Protein 3QF2 (pdb70)

CATH classification: 1.10.533.10

Radius of gyration: 20.05 Å; Cα contacts (8 Å, |Δi|>4): 200; chains: 2; bounding box: 62×33×46 Å

Structure (mmCIF, N/CA/C/O backbone):
data_3QF2
#
_entry.id   3QF2
#
_cell.length_a   42.032
_cell.length_b   60.040
_cell.length_c   51.529
_cell.angle_alpha   90.00
_cell.angle_beta   107.62
_cell.angle_gamma   90.00
#
_symmetry.space_group_name_H-M   'P 1 21 1'
#
loop_
_entity.id
_entity.type
_entity.pdbx_description
1 polymer 'NACHT, LRR and PYD domains-containing protein 3'
2 water water
#
loop_
_atom_site.group_PDB
_atom_site.id
_atom_site.type_symbol
_atom_site.label_atom_id
_atom_site.label_alt_id
_atom_site.label_comp_id
_atom_site.label_asym_id
_atom_site.label_entity_id
_atom_site.label_seq_id
_atom_site.pdbx_PDB_ins_code
_atom_site.Cartn_x
_atom_site.Cartn_y
_atom_site.Cartn_z
_atom_site.occupancy
_atom_site.B_iso_or_equiv
_atom_site.auth_seq_id
_atom_site.auth_comp_id
_atom_site.auth_asym_id
_atom_site.auth_atom_id
_atom_site.pdbx_PDB_model_num
ATOM 1 N N . SER A 1 3 ? -32.930 19.679 27.383 1.00 35.45 5 SER A N 1
ATOM 2 C CA . SER A 1 3 ? -33.006 19.987 25.944 1.00 32.57 5 SER A CA 1
ATOM 3 C C . SER A 1 3 ? -32.395 21.336 25.524 1.00 29.30 5 SER A C 1
ATOM 4 O O . SER A 1 3 ? -31.627 21.370 24.575 1.00 27.31 5 SER A O 1
ATOM 7 N N . THR A 1 4 ? -32.693 22.426 26.244 1.00 25.20 6 THR A N 1
ATOM 8 C CA . THR A 1 4 ? -31.823 23.622 26.218 1.00 23.12 6 THR A CA 1
ATOM 9 C C . THR A 1 4 ? -30.412 23.205 26.564 1.00 21.22 6 THR A C 1
ATOM 10 O O . THR A 1 4 ? -29.472 23.689 25.976 1.00 20.79 6 THR A O 1
ATOM 14 N N . ARG A 1 5 ? -30.287 22.357 27.573 1.00 21.36 7 ARG A N 1
ATOM 15 C CA . ARG A 1 5 ? -28.973 21.891 28.027 1.00 21.13 7 ARG A CA 1
ATOM 16 C C . ARG A 1 5 ? -28.220 21.206 26.879 1.00 19.89 7 ARG A C 1
ATOM 17 O O . ARG A 1 5 ? -27.030 21.440 26.662 1.00 18.03 7 ARG A O 1
ATOM 25 N N . CYS A 1 6 ? -28.929 20.342 26.139 1.00 21.53 8 CYS A N 1
ATOM 26 C CA . CYS A 1 6 ? -28.302 19.635 25.029 1.00 22.81 8 CYS A CA 1
ATOM 27 C C . CYS A 1 6 ? -28.005 20.564 23.872 1.00 21.62 8 CYS A C 1
ATOM 28 O O . CYS A 1 6 ? -26.932 20.463 23.290 1.00 21.06 8 CYS A O 1
ATOM 31 N N . LYS A 1 7 ? -28.894 21.514 23.560 1.00 21.28 9 LYS A N 1
ATOM 32 C CA . LYS A 1 7 ? -28.566 22.490 22.512 1.00 20.42 9 LYS A CA 1
ATOM 33 C C . LYS A 1 7 ? -27.327 23.278 22.883 1.00 18.84 9 LYS A C 1
ATOM 34 O O . LYS A 1 7 ? -26.420 23.413 22.089 1.00 18.36 9 LYS A O 1
ATOM 40 N N . LEU A 1 8 ? -27.260 23.814 24.119 1.00 17.23 10 LEU A N 1
ATOM 41 C CA . LEU A 1 8 ? -26.069 24.514 24.531 1.00 15.72 10 LEU A CA 1
ATOM 42 C C . LEU A 1 8 ? -24.821 23.660 24.509 1.00 15.14 10 LEU A C 1
ATOM 43 O O . LEU A 1 8 ? -23.779 24.121 24.085 1.00 15.93 10 LEU A O 1
ATOM 48 N N . ALA A 1 9 ? -24.925 22.408 24.934 1.00 15.62 11 ALA A N 1
ATOM 49 C CA . ALA A 1 9 ? -23.729 21.542 24.964 1.00 16.39 11 ALA A CA 1
ATOM 50 C C . ALA A 1 9 ? -23.162 21.403 23.559 1.00 17.13 11 ALA A C 1
ATOM 51 O O . ALA A 1 9 ? -21.916 21.381 23.362 1.00 18.13 11 ALA A O 1
ATOM 53 N N . ARG A 1 10 ? -24.063 21.332 22.569 1.00 19.36 12 ARG A N 1
ATOM 54 C CA . ARG A 1 10 ? -23.652 21.165 21.174 1.00 20.82 12 ARG A CA 1
ATOM 55 C C . ARG A 1 10 ? -22.835 22.352 20.692 1.00 18.24 12 ARG A C 1
ATOM 56 O O . ARG A 1 10 ? -21.791 22.147 20.063 1.00 18.80 12 ARG A O 1
ATOM 64 N N . TYR A 1 11 ? -23.263 23.589 20.995 1.00 17.41 13 TYR A N 1
ATOM 65 C CA . TYR A 1 11 ? -22.435 24.761 20.649 1.00 17.11 13 TYR A CA 1
ATOM 66 C C . TYR A 1 11 ? -21.099 24.742 21.382 1.00 16.39 13 TYR A C 1
ATOM 67 O O . TYR A 1 11 ? -20.048 24.997 20.785 1.00 17.51 13 TYR A O 1
ATOM 76 N N . LEU A 1 12 ? -21.118 24.468 22.686 1.00 15.43 14 LEU A N 1
ATOM 77 C CA . LEU A 1 12 ? -19.871 24.394 23.423 1.00 16.83 14 LEU A CA 1
ATOM 78 C C . LEU A 1 12 ? -18.890 23.356 22.869 1.00 16.13 14 LEU A C 1
ATOM 79 O O . LEU A 1 12 ? -17.692 23.579 22.864 1.00 16.86 14 LEU A O 1
ATOM 84 N N . GLU A 1 13 ? -19.410 22.223 22.379 1.00 17.25 15 GLU A N 1
ATOM 85 C CA . GLU A 1 13 ? -18.533 21.194 21.736 1.00 18.76 15 GLU A CA 1
ATOM 86 C C . GLU A 1 13 ? -17.871 21.699 20.434 1.00 19.87 15 GLU A C 1
ATOM 87 O O . GLU A 1 13 ? -16.849 21.151 19.944 1.00 22.79 15 GLU A O 1
ATOM 93 N N . ASP A 1 14 ? -18.418 22.789 19.898 1.00 19.92 16 ASP A N 1
ATOM 94 C CA . ASP A 1 14 ? -17.874 23.387 18.689 1.00 21.78 16 ASP A CA 1
ATOM 95 C C . ASP A 1 14 ? -16.772 24.391 19.002 1.00 20.87 16 ASP A C 1
ATOM 96 O O . ASP A 1 14 ? -16.106 24.879 18.083 1.00 20.94 16 ASP A O 1
ATOM 101 N N . LEU A 1 15 ? -16.553 24.694 20.283 1.00 19.79 17 LEU A N 1
ATOM 102 C CA . LEU A 1 15 ? -15.448 25.627 20.637 1.00 19.73 17 LEU A CA 1
ATOM 103 C C . LEU A 1 15 ? -14.099 24.924 20.447 1.00 22.05 17 LEU A C 1
ATOM 104 O O . LEU A 1 15 ? -13.924 23.807 20.895 1.00 22.48 17 LEU A O 1
ATOM 109 N N . GLU A 1 16 ? -13.188 25.575 19.738 1.00 22.75 18 GLU A N 1
ATOM 110 C CA . GLU A 1 16 ? -11.769 25.204 19.767 1.00 25.39 18 GLU A CA 1
ATOM 111 C C . GLU A 1 16 ? -11.147 25.416 21.172 1.00 23.71 18 GLU A C 1
ATOM 112 O O . GLU A 1 16 ? -11.732 26.109 21.991 1.00 22.72 18 GLU A O 1
ATOM 118 N N . ASP A 1 17 ? -9.957 24.865 21.445 1.00 24.54 19 ASP A N 1
ATOM 119 C CA . ASP A 1 17 ? -9.390 24.956 22.810 1.00 24.43 19 ASP A CA 1
ATOM 120 C C . ASP A 1 17 ? -9.230 26.372 23.309 1.00 25.10 19 ASP A C 1
ATOM 121 O O . ASP A 1 17 ? -9.598 26.696 24.466 1.00 23.51 19 ASP A O 1
ATOM 126 N N . VAL A 1 18 ? -8.643 27.209 22.474 1.00 25.63 20 VAL A N 1
ATOM 127 C CA . VAL A 1 18 ? -8.508 28.647 22.782 1.00 26.66 20 VAL A CA 1
ATOM 128 C C . VAL A 1 18 ? -9.869 29.345 23.087 1.00 24.32 20 VAL A C 1
ATOM 129 O O . VAL A 1 18 ? -9.979 30.170 24.007 1.00 24.49 20 VAL A O 1
ATOM 133 N N . ASP A 1 19 ? -10.855 29.065 22.235 1.00 21.91 21 ASP A N 1
ATOM 134 C CA . ASP A 1 19 ? -12.245 29.548 22.395 1.00 19.32 21 ASP A CA 1
ATOM 135 C C . ASP A 1 19 ? -12.834 29.097 23.780 1.00 16.84 21 ASP A C 1
ATOM 136 O O . ASP A 1 19 ? -13.423 29.905 24.484 1.00 15.72 21 ASP A O 1
ATOM 141 N N . LEU A 1 20 ? -12.722 27.798 24.110 1.00 16.00 22 LEU A N 1
ATOM 142 C CA . LEU A 1 20 ? -13.241 27.270 25.388 1.00 15.38 22 LEU A CA 1
ATOM 143 C C . LEU A 1 20 ? -12.616 27.969 26.598 1.00 15.05 22 LEU A C 1
ATOM 144 O O . LEU A 1 20 ? -13.319 28.252 27.544 1.00 17.33 22 LEU A O 1
ATOM 149 N N . LYS A 1 21 ? -11.293 28.126 26.610 1.00 16.20 23 LYS A N 1
ATOM 150 C CA . LYS A 1 21 ? -10.587 28.814 27.675 1.00 17.64 23 LYS A CA 1
ATOM 151 C C . LYS A 1 21 ? -11.173 30.199 27.883 1.00 16.41 23 LYS A C 1
ATOM 152 O O . LYS A 1 21 ? -11.550 30.614 29.017 1.00 16.02 23 LYS A O 1
ATOM 158 N N . LYS A 1 22 ? -11.344 30.908 26.771 1.00 16.01 24 LYS A N 1
ATOM 159 C CA . LYS A 1 22 ? -11.883 32.274 26.852 1.00 15.14 24 LYS A CA 1
ATOM 160 C C . LYS A 1 22 ? -13.373 32.269 27.272 1.00 13.34 24 LYS A C 1
ATOM 161 O O . LYS A 1 22 ? -13.812 33.126 28.057 1.00 13.80 24 LYS A O 1
ATOM 167 N N . PHE A 1 23 ? -14.118 31.271 26.810 1.00 12.17 25 PHE A N 1
ATOM 168 C CA . PHE A 1 23 ? -15.582 31.193 27.127 1.00 11.77 25 PHE A CA 1
ATOM 169 C C . PHE A 1 23 ? -15.660 30.982 28.637 1.00 11.54 25 PHE A C 1
ATOM 170 O O . PHE A 1 23 ? -16.472 31.629 29.303 1.00 12.16 25 PHE A O 1
ATOM 178 N N . LYS A 1 24 ? -14.909 30.043 29.165 1.00 11.92 26 LYS A N 1
ATOM 179 C CA . LYS A 1 24 ? -14.872 29.802 30.585 1.00 10.13 26 LYS A CA 1
ATOM 180 C C . LYS A 1 24 ? -14.429 31.034 31.387 1.00 12.62 26 LYS A C 1
ATOM 181 O O . LYS A 1 24 ? -14.985 31.277 32.376 1.00 12.87 26 LYS A O 1
ATOM 187 N N . MET A 1 25 ? -13.425 31.787 30.938 1.00 14.02 27 MET A N 1
ATOM 188 C CA . MET A 1 25 ? -13.045 33.019 31.676 1.00 13.09 27 MET A CA 1
ATOM 189 C C . MET A 1 25 ? -14.218 33.905 31.781 1.00 14.33 27 MET A C 1
ATOM 190 O O . MET A 1 25 ? -14.443 34.476 32.771 1.00 15.04 27 MET A O 1
ATOM 195 N N . HIS A 1 26 ? -14.957 34.012 30.699 1.00 12.75 28 HIS A N 1
ATOM 196 C CA . HIS A 1 26 ? -16.038 34.946 30.702 1.00 13.97 28 HIS A CA 1
ATOM 197 C C . HIS A 1 26 ? -17.132 34.538 31.654 1.00 12.75 28 HIS A C 1
ATOM 198 O O . HIS A 1 26 ? -17.708 35.331 32.273 1.00 14.67 28 HIS A O 1
ATOM 205 N N . LEU A 1 27 ? -17.353 33.254 31.746 1.00 12.37 29 LEU A N 1
ATOM 206 C CA . LEU A 1 27 ? -18.303 32.740 32.695 1.00 9.34 29 LEU A CA 1
ATOM 207 C C . LEU A 1 27 ? -17.917 33.062 34.135 1.00 9.06 29 LEU A C 1
ATOM 208 O O . LEU A 1 27 ? -18.689 33.400 34.903 1.00 11.58 29 LEU A O 1
ATOM 213 N N . GLU A 1 28 ? -16.646 32.834 34.415 1.00 10.23 30 GLU A N 1
ATOM 214 C CA . GLU A 1 28 ? -16.085 33.000 35.744 1.00 9.87 30 GLU A CA 1
ATOM 215 C C . GLU A 1 28 ? -16.034 34.455 36.155 1.00 11.85 30 GLU A C 1
ATOM 216 O O . GLU A 1 28 ? -16.061 34.786 37.294 1.00 13.91 30 GLU A O 1
ATOM 222 N N . ASP A 1 29 ? -15.886 35.287 35.157 1.00 11.92 31 ASP A N 1
ATOM 223 C CA . ASP A 1 29 ? -15.704 36.712 35.336 1.00 15.73 31 ASP A CA 1
ATOM 224 C C . ASP A 1 29 ? -16.897 37.541 34.783 1.00 17.19 31 ASP A C 1
ATOM 225 O O . ASP A 1 29 ? -16.737 38.663 34.420 1.00 21.18 31 ASP A O 1
ATOM 230 N N . TYR A 1 30 ? -18.075 36.954 34.711 1.00 16.83 32 TYR A N 1
ATOM 231 C CA . TYR A 1 30 ? -19.193 37.584 34.029 1.00 17.23 32 TYR A CA 1
ATOM 232 C C . TYR A 1 30 ? -19.559 38.957 34.605 1.00 21.61 32 TYR A C 1
ATOM 233 O O . TYR A 1 30 ? -19.673 39.071 35.758 1.00 20.77 32 TYR A O 1
ATOM 242 N N . PRO A 1 31 ? -19.806 39.928 33.728 1.00 25.13 33 PRO A N 1
ATOM 243 C CA . PRO A 1 31 ? -19.949 41.319 34.129 1.00 30.76 33 PRO A CA 1
ATOM 244 C C . PRO A 1 31 ? -21.171 41.420 34.992 1.00 34.72 33 PRO A C 1
ATOM 245 O O . PRO A 1 31 ? -22.223 40.790 34.680 1.00 32.98 33 PRO A O 1
ATOM 249 N N . PRO A 1 32 ? -21.037 42.183 36.079 1.00 39.35 34 PRO A N 1
ATOM 250 C CA . PRO A 1 32 ? -21.853 41.953 37.280 1.00 42.51 34 PRO A CA 1
ATOM 251 C C . PRO A 1 32 ? -23.204 42.680 37.343 1.00 45.63 34 PRO A C 1
ATOM 252 O O . PRO A 1 32 ? -23.869 42.637 38.390 1.00 47.82 34 PRO A O 1
ATOM 256 N N . GLN A 1 33 ? -23.594 43.349 36.263 1.00 47.73 35 GLN A N 1
ATOM 257 C CA . GLN A 1 33 ? -24.876 44.059 36.249 1.00 50.30 35 GLN A CA 1
ATOM 258 C C . GLN A 1 33 ? -25.780 43.522 35.129 1.00 49.46 35 GLN A C 1
ATOM 259 O O . GLN A 1 33 ? -26.239 44.288 34.265 1.00 50.74 35 GLN A O 1
ATOM 265 N N . LYS A 1 34 ? -26.025 42.210 35.128 1.00 47.69 36 LYS A N 1
ATOM 266 C CA . LYS A 1 34 ? -27.031 41.651 34.225 1.00 46.22 36 LYS A CA 1
ATOM 267 C C . LYS A 1 34 ? -28.230 40.959 34.924 1.00 44.47 36 LYS A C 1
ATOM 268 O O . LYS A 1 34 ? -29.279 40.687 34.317 1.00 44.60 36 LYS A O 1
ATOM 274 N N . GLY A 1 35 ? -28.098 40.702 36.213 1.00 41.67 37 GLY A N 1
ATOM 275 C CA . GLY A 1 35 ? -29.032 39.824 36.851 1.00 37.61 37 GLY A CA 1
ATOM 276 C C . GLY A 1 35 ? -28.454 38.423 36.677 1.00 33.47 37 GLY A C 1
ATOM 277 O O . GLY A 1 35 ? -29.124 37.448 36.997 1.00 34.32 37 GLY A O 1
ATOM 278 N N . CYS A 1 36 ? -27.210 38.321 36.193 1.00 29.65 38 CYS A N 1
ATOM 279 C CA . CYS A 1 36 ? -26.520 36.998 36.039 1.00 25.40 38 CYS A CA 1
ATOM 280 C C . CYS A 1 36 ? -25.451 36.765 37.088 1.00 24.52 38 CYS A C 1
ATOM 281 O O . CYS A 1 36 ? -24.870 37.723 37.589 1.00 27.84 38 CYS A O 1
ATOM 284 N N . ILE A 1 37 ? -25.206 35.506 37.440 1.00 20.71 39 ILE A N 1
ATOM 285 C CA . ILE A 1 37 ? -24.275 35.182 38.529 1.00 21.95 39 ILE A CA 1
ATOM 286 C C . ILE A 1 37 ? -23.062 34.547 37.867 1.00 19.24 39 ILE A C 1
ATOM 287 O O . ILE A 1 37 ? -23.224 33.618 37.088 1.00 17.82 39 ILE A O 1
ATOM 292 N N . PRO A 1 38 ? -21.855 35.054 38.160 1.00 17.87 40 PRO A N 1
ATOM 293 C CA . PRO A 1 38 ? -20.715 34.324 37.571 1.00 16.50 40 PRO A CA 1
ATOM 294 C C . PRO A 1 38 ? -20.555 32.894 38.122 1.00 14.99 40 PRO A C 1
ATOM 295 O O . PRO A 1 38 ? -21.007 32.583 39.277 1.00 14.61 40 PRO A O 1
ATOM 299 N N . LEU A 1 39 ? -19.851 32.063 37.391 1.00 11.80 41 LEU A N 1
ATOM 300 C CA . LEU A 1 39 ? -19.676 30.653 37.783 1.00 12.52 41 LEU A CA 1
ATOM 301 C C . LEU A 1 39 ? -18.326 30.481 38.544 1.00 12.31 41 LEU A C 1
ATOM 302 O O . LEU A 1 39 ? -17.337 31.163 38.238 1.00 14.44 41 LEU A O 1
ATOM 307 N N . PRO A 1 40 ? -18.259 29.551 39.478 1.00 13.41 42 PRO A N 1
ATOM 308 C CA . PRO A 1 40 ? -17.002 29.297 40.239 1.00 13.21 42 PRO A CA 1
ATOM 309 C C . PRO A 1 40 ? -15.904 28.746 39.346 1.00 14.25 42 PRO A C 1
ATOM 310 O O . PRO A 1 40 ? -16.164 27.908 38.498 1.00 13.21 42 PRO A O 1
ATOM 314 N N . ARG A 1 41 ? -14.652 29.122 39.599 1.00 12.94 43 ARG A N 1
ATOM 315 C CA . ARG A 1 41 ? -13.584 28.697 38.714 1.00 13.12 43 ARG A CA 1
ATOM 316 C C . ARG A 1 41 ? -13.331 27.203 38.755 1.00 12.97 43 ARG A C 1
ATOM 317 O O . ARG A 1 41 ? -13.027 26.631 37.700 1.00 12.86 43 ARG A O 1
ATOM 325 N N . GLY A 1 42 ? -13.401 26.577 39.934 1.00 12.97 44 GLY A N 1
ATOM 326 C CA . GLY A 1 42 ? -13.111 25.129 40.024 1.00 12.59 44 GLY A CA 1
ATOM 327 C C . GLY A 1 42 ? -14.060 24.271 39.201 1.00 14.63 44 GLY A C 1
ATOM 328 O O . GLY A 1 42 ? -13.665 23.517 38.315 1.00 13.90 44 GLY A O 1
ATOM 329 N N . GLN A 1 43 ? -15.337 24.451 39.469 1.00 14.11 45 GLN A N 1
ATOM 330 C CA . GLN A 1 43 ? -16.348 23.642 38.773 1.00 14.20 45 GLN A CA 1
ATOM 331 C C . GLN A 1 43 ? -16.320 23.957 37.293 1.00 13.75 45 GLN A C 1
ATOM 332 O O . GLN A 1 43 ? -16.500 23.084 36.487 1.00 13.78 45 GLN A O 1
ATOM 338 N N . THR A 1 44 ? -16.158 25.240 36.936 1.00 9.93 46 THR A N 1
ATOM 339 C CA . THR A 1 44 ? -16.128 25.626 35.510 1.00 10.84 46 THR A CA 1
ATOM 340 C C . THR A 1 44 ? -14.952 25.021 34.757 1.00 11.08 46 THR A C 1
ATOM 341 O O . THR A 1 44 ? -15.110 24.381 33.699 1.00 13.37 46 THR A O 1
ATOM 345 N N . GLU A 1 45 ? -13.748 25.197 35.294 1.00 12.40 47 GLU A N 1
ATOM 346 C CA . GLU A 1 45 ? -12.550 24.580 34.664 1.00 12.27 47 GLU A CA 1
ATOM 347 C C . GLU A 1 45 ? -12.656 23.105 34.545 1.00 13.85 47 GLU A C 1
ATOM 348 O O . GLU A 1 45 ? -12.262 22.562 33.542 1.00 15.60 47 GLU A O 1
ATOM 354 N N . LYS A 1 46 ? -13.228 22.454 35.541 1.00 12.90 48 LYS A N 1
ATOM 355 C CA . LYS A 1 46 ? -13.278 21.009 35.526 1.00 15.42 48 LYS A CA 1
ATOM 356 C C . LYS A 1 46 ? -14.305 20.393 34.606 1.00 15.66 48 LYS A C 1
ATOM 357 O O . LYS A 1 46 ? -14.206 19.259 34.257 1.00 17.85 48 LYS A O 1
ATOM 363 N N . ALA A 1 47 ? -15.296 21.168 34.245 1.00 14.72 49 ALA A N 1
ATOM 364 C CA . ALA A 1 47 ? -16.462 20.670 33.550 1.00 15.37 49 ALA A CA 1
ATOM 365 C C . ALA A 1 47 ? -16.253 20.348 32.084 1.00 16.61 49 ALA A C 1
ATOM 366 O O . ALA A 1 47 ? -15.767 21.143 31.360 1.00 17.94 49 ALA A O 1
ATOM 368 N N . ASP A 1 48 ? -16.644 19.152 31.664 1.00 16.11 50 ASP A N 1
ATOM 369 C CA . ASP A 1 48 ? -16.673 18.879 30.253 1.00 17.86 50 ASP A CA 1
ATOM 370 C C . ASP A 1 48 ? -17.838 19.639 29.594 1.00 16.81 50 ASP A C 1
ATOM 371 O O . ASP A 1 48 ? -18.509 20.349 30.213 1.00 15.99 50 ASP A O 1
ATOM 376 N N . HIS A 1 49 ? -18.065 19.429 28.316 1.00 17.41 51 HIS A N 1
ATOM 377 C CA . HIS A 1 49 ? -18.978 20.269 27.603 1.00 16.74 51 HIS A CA 1
ATOM 378 C C . HIS A 1 49 ? -20.414 20.158 28.076 1.00 16.08 51 HIS A C 1
ATOM 379 O O . HIS A 1 49 ? -21.059 21.111 28.223 1.00 14.56 51 HIS A O 1
ATOM 386 N N . VAL A 1 50 ? -20.905 18.933 28.229 1.00 16.79 52 VAL A N 1
ATOM 387 C CA . VAL A 1 50 ? -22.272 18.776 28.706 1.00 18.25 52 VAL A CA 1
ATOM 388 C C . VAL A 1 50 ? -22.438 19.224 30.161 1.00 17.47 52 VAL A C 1
ATOM 389 O O . VAL A 1 50 ? -23.412 19.920 30.499 1.00 16.14 52 VAL A O 1
ATOM 393 N N . ASP A 1 51 ? -21.461 18.879 30.991 1.00 16.40 53 ASP A N 1
ATOM 394 C CA . ASP A 1 51 ? -21.472 19.377 32.374 1.00 15.84 53 ASP A CA 1
ATOM 395 C C . ASP A 1 51 ? -21.379 20.893 32.481 1.00 14.64 53 ASP A C 1
ATOM 396 O O . ASP A 1 51 ? -21.917 21.434 33.437 1.00 15.04 53 ASP A O 1
ATOM 401 N N . LEU A 1 52 ? -20.710 21.562 31.538 1.00 11.89 54 LEU A N 1
ATOM 402 C CA . LEU A 1 52 ? -20.639 23.022 31.594 1.00 11.41 54 LEU A CA 1
ATOM 403 C C . LEU A 1 52 ? -22.014 23.603 31.291 1.00 11.98 54 LEU A C 1
ATOM 404 O O . LEU A 1 52 ? -22.423 24.582 31.926 1.00 11.21 54 LEU A O 1
ATOM 409 N N . ALA A 1 53 ? -22.742 22.991 30.332 1.00 11.16 55 ALA A N 1
ATOM 410 C CA . ALA A 1 53 ? -24.072 23.519 30.020 1.00 12.20 55 ALA A CA 1
ATOM 411 C C . ALA A 1 53 ? -24.957 23.345 31.272 1.00 14.03 55 ALA A C 1
ATOM 412 O O . ALA A 1 53 ? -25.740 24.250 31.590 1.00 10.85 55 ALA A O 1
ATOM 414 N N . THR A 1 54 ? -24.911 22.146 31.902 1.00 12.48 56 THR A N 1
ATOM 415 C CA . THR A 1 54 ? -25.656 21.866 33.117 1.00 13.62 56 THR A CA 1
ATOM 416 C C . THR A 1 54 ? -25.298 22.882 34.230 1.00 13.62 56 THR A C 1
ATOM 417 O O . THR A 1 54 ? -26.192 23.348 34.947 1.00 13.12 56 THR A O 1
ATOM 421 N N . LEU A 1 55 ? -23.995 23.170 34.400 1.00 11.55 57 LEU A N 1
ATOM 422 C CA . LEU A 1 55 ? -23.535 24.110 35.422 1.00 12.67 57 LEU A CA 1
ATOM 423 C C . LEU A 1 55 ? -24.086 25.527 35.152 1.00 10.55 57 LEU A C 1
ATOM 424 O O . LEU A 1 55 ? -24.577 26.217 36.086 1.00 10.40 57 LEU A O 1
ATOM 429 N N . MET A 1 56 ? -24.084 25.929 33.890 1.00 10.67 58 MET A N 1
ATOM 430 C CA . MET A 1 56 ? -24.621 27.269 33.524 1.00 8.48 58 MET A CA 1
ATOM 431 C C . MET A 1 56 ? -26.132 27.390 33.895 1.00 9.56 58 MET A C 1
ATOM 432 O O . MET A 1 56 ? -26.541 28.428 34.427 1.00 10.91 58 MET A O 1
ATOM 437 N N . ILE A 1 57 ? -26.900 26.329 33.625 1.00 9.92 59 ILE A N 1
ATOM 438 C CA . ILE A 1 57 ? -28.365 26.333 33.902 1.00 9.76 59 ILE A CA 1
ATOM 439 C C . ILE A 1 57 ? -28.565 26.283 35.423 1.00 10.56 59 ILE A C 1
ATOM 440 O O . ILE A 1 57 ? -29.463 26.964 35.989 1.00 11.61 59 ILE A O 1
ATOM 445 N N . ASP A 1 58 ? -27.737 25.500 36.126 1.00 12.32 60 ASP A N 1
ATOM 446 C CA . ASP A 1 58 ? -27.920 25.354 37.560 1.00 11.60 60 ASP A CA 1
ATOM 447 C C . ASP A 1 58 ? -27.662 26.674 38.279 1.00 11.74 60 ASP A C 1
ATOM 448 O O . ASP A 1 58 ? -28.329 26.970 39.258 1.00 12.54 60 ASP A O 1
ATOM 453 N N . PHE A 1 59 ? -26.704 27.435 37.756 1.00 10.43 61 PHE A N 1
ATOM 454 C CA . PHE A 1 59 ? -26.315 28.706 38.371 1.00 10.14 61 PHE A CA 1
ATOM 455 C C . PHE A 1 59 ? -27.288 29.818 38.014 1.00 10.76 61 PHE A C 1
ATOM 456 O O . PHE A 1 59 ? -27.545 30.676 38.890 1.00 10.32 61 PHE A O 1
ATOM 464 N N . ASN A 1 60 ? -27.817 29.817 36.769 1.00 9.77 62 ASN A N 1
ATOM 465 C CA . ASN A 1 60 ? -28.560 31.000 36.338 1.00 11.54 62 ASN A CA 1
ATOM 466 C C . ASN A 1 60 ? -29.937 30.702 35.748 1.00 11.26 62 ASN A C 1
ATOM 467 O O . ASN A 1 60 ? -30.672 31.642 35.432 1.00 12.00 62 ASN A O 1
ATOM 472 N N . GLY A 1 61 ? -30.291 29.411 35.591 1.00 10.82 63 GLY A N 1
ATOM 473 C CA . GLY A 1 61 ? -31.530 29.074 34.935 1.00 10.10 63 GLY A CA 1
ATOM 474 C C . GLY A 1 61 ? -31.417 29.110 33.400 1.00 10.22 63 GLY A C 1
ATOM 475 O O . GLY A 1 61 ? -30.448 29.624 32.882 1.00 10.84 63 GLY A O 1
ATOM 476 N N . GLU A 1 62 ? -32.415 28.557 32.701 1.00 11.48 64 GLU A N 1
ATOM 477 C CA . GLU A 1 62 ? -32.296 28.279 31.260 1.00 12.40 64 GLU A CA 1
ATOM 478 C C . GLU A 1 62 ? -32.126 29.538 30.446 1.00 12.48 64 GLU A C 1
ATOM 479 O O . GLU A 1 62 ? -31.182 29.683 29.648 1.00 12.33 64 GLU A O 1
ATOM 485 N N . GLU A 1 63 ? -33.063 30.443 30.630 1.00 13.40 65 GLU A N 1
ATOM 486 C CA . GLU A 1 63 ? -33.103 31.645 29.800 1.00 14.39 65 GLU A CA 1
ATOM 487 C C . GLU A 1 63 ? -31.862 32.522 29.971 1.00 15.09 65 GLU A C 1
ATOM 488 O O . GLU A 1 63 ? -31.221 32.941 28.953 1.00 14.93 65 GLU A O 1
ATOM 494 N N . LYS A 1 64 ? -31.492 32.808 31.225 1.00 13.93 66 LYS A N 1
ATOM 495 C CA . LYS A 1 64 ? -30.191 33.517 31.419 1.00 12.68 66 LYS A CA 1
ATOM 496 C C . LYS A 1 64 ? -28.928 32.785 30.907 1.00 12.57 66 LYS A C 1
ATOM 497 O O . LYS A 1 64 ? -28.004 33.460 30.415 1.00 12.04 66 LYS A O 1
ATOM 503 N N . ALA A 1 65 ? -28.872 31.463 31.058 1.00 11.43 67 ALA A N 1
ATOM 504 C CA . ALA A 1 65 ? -27.716 30.685 30.609 1.00 10.17 67 ALA A CA 1
ATOM 505 C C . ALA A 1 65 ? -27.589 30.867 29.101 1.00 10.18 67 ALA A C 1
ATOM 506 O O . ALA A 1 65 ? -26.495 31.040 28.571 1.00 10.52 67 ALA A O 1
ATOM 508 N N . TRP A 1 66 ? -28.714 30.852 28.431 1.00 10.71 68 TRP A N 1
ATOM 509 C CA . TRP A 1 66 ? -28.698 31.013 26.964 1.00 10.99 68 TRP A CA 1
ATOM 510 C C . TRP A 1 66 ? -28.204 32.404 26.598 1.00 12.47 68 TRP A C 1
ATOM 511 O O . TRP A 1 66 ? -27.332 32.511 25.719 1.00 10.45 68 TRP A O 1
ATOM 522 N N . ALA A 1 67 ? -28.747 33.424 27.247 1.00 11.01 69 ALA A N 1
ATOM 523 C CA . ALA A 1 67 ? -28.316 34.821 27.022 1.00 13.32 69 ALA A CA 1
ATOM 524 C C . ALA A 1 67 ? -26.798 34.990 27.271 1.00 14.04 69 ALA A C 1
ATOM 525 O O . ALA A 1 67 ? -26.108 35.768 26.562 1.00 16.63 69 ALA A O 1
ATOM 527 N N . MET A 1 68 ? -26.316 34.406 28.367 1.00 12.02 70 MET A N 1
ATOM 528 C CA . MET A 1 68 ? -24.871 34.473 28.695 1.00 12.13 70 MET A CA 1
ATOM 529 C C . MET A 1 68 ? -24.072 33.829 27.540 1.00 12.69 70 MET A C 1
ATOM 530 O O . MET A 1 68 ? -23.040 34.360 27.106 1.00 12.54 70 MET A O 1
ATOM 535 N N . ALA A 1 69 ? -24.506 32.660 27.070 1.00 11.11 71 ALA A N 1
ATOM 536 C CA . ALA A 1 69 ? -23.798 31.948 26.012 1.00 11.25 71 ALA A CA 1
ATOM 537 C C . ALA A 1 69 ? -23.753 32.806 24.759 1.00 12.14 71 ALA A C 1
ATOM 538 O O . ALA A 1 69 ? -22.682 32.965 24.153 1.00 14.05 71 ALA A O 1
ATOM 540 N N . VAL A 1 70 ? -24.893 33.406 24.390 1.00 11.11 72 VAL A N 1
ATOM 541 C CA . VAL A 1 70 ? -24.931 34.295 23.206 1.00 12.17 72 VAL A CA 1
ATOM 542 C C . VAL A 1 70 ? -23.962 35.431 23.381 1.00 12.94 72 VAL A C 1
ATOM 543 O O . VAL A 1 70 ? -23.194 35.725 22.448 1.00 13.34 72 VAL A O 1
ATOM 547 N N . TRP A 1 71 ? -23.979 36.093 24.551 1.00 13.19 73 TRP A N 1
ATOM 548 C CA . TRP A 1 71 ? -23.108 37.247 24.698 1.00 15.14 73 TRP A CA 1
ATOM 549 C C . TRP A 1 71 ? -21.671 36.842 24.614 1.00 14.89 73 TRP A C 1
ATOM 550 O O . TRP A 1 71 ? -20.855 37.566 24.039 1.00 15.62 73 TRP A O 1
ATOM 561 N N . ILE A 1 72 ? -21.334 35.743 25.260 1.00 11.32 74 ILE A N 1
ATOM 562 C CA . ILE A 1 72 ? -19.916 35.355 25.268 1.00 12.46 74 ILE A CA 1
ATOM 563 C C . ILE A 1 72 ? -19.463 34.946 23.861 1.00 12.27 74 ILE A C 1
ATOM 564 O O . ILE A 1 72 ? -18.333 35.234 23.491 1.00 11.50 74 ILE A O 1
ATOM 569 N N . PHE A 1 73 ? -20.321 34.263 23.110 1.00 13.29 75 PHE A N 1
ATOM 570 C CA . PHE A 1 73 ? -19.967 33.902 21.738 1.00 13.35 75 PHE A CA 1
ATOM 571 C C . PHE A 1 73 ? -19.590 35.108 20.937 1.00 14.45 75 PHE A C 1
ATOM 572 O O . PHE A 1 73 ? -18.568 35.101 20.256 1.00 16.01 75 PHE A O 1
ATOM 580 N N . ALA A 1 74 ? -20.391 36.158 21.022 1.00 15.07 76 ALA A N 1
ATOM 581 C CA . ALA A 1 74 ? -20.018 37.420 20.352 1.00 16.66 76 ALA A CA 1
ATOM 582 C C . ALA A 1 74 ? -18.645 37.943 20.881 1.00 17.65 76 ALA A C 1
ATOM 583 O O . ALA A 1 74 ? -17.769 38.445 20.116 1.00 18.83 76 ALA A O 1
ATOM 585 N N . ALA A 1 75 ? -18.458 37.847 22.203 1.00 16.81 77 ALA A N 1
ATOM 586 C CA . ALA A 1 75 ? -17.304 38.470 22.856 1.00 17.74 77 ALA A CA 1
ATOM 587 C C . ALA A 1 75 ? -16.015 37.766 22.472 1.00 18.00 77 ALA A C 1
ATOM 588 O O . ALA A 1 75 ? -14.956 38.393 22.389 1.00 21.01 77 ALA A O 1
ATOM 590 N N . ILE A 1 76 ? -16.069 36.472 22.207 1.00 15.87 78 ILE A N 1
ATOM 591 C CA . ILE A 1 76 ? -14.870 35.759 21.843 1.00 16.98 78 ILE A CA 1
ATOM 592 C C . ILE A 1 76 ? -14.765 35.541 20.327 1.00 17.86 78 ILE A C 1
ATOM 593 O O . ILE A 1 76 ? -13.934 34.767 19.858 1.00 18.11 78 ILE A O 1
ATOM 598 N N . ASN A 1 77 ? -15.630 36.237 19.617 1.00 18.14 79 ASN A N 1
ATOM 599 C CA . ASN A 1 77 ? -15.609 36.338 18.155 1.00 21.18 79 ASN A CA 1
ATOM 600 C C . ASN A 1 77 ? -15.907 35.027 17.463 1.00 19.42 79 ASN A C 1
ATOM 601 O O . ASN A 1 77 ? -15.335 34.664 16.453 1.00 23.41 79 ASN A O 1
ATOM 606 N N . ARG A 1 78 ? -16.832 34.297 18.054 1.00 16.56 80 ARG A N 1
ATOM 607 C CA . ARG A 1 78 ? -17.389 33.150 17.403 1.00 15.88 80 ARG A CA 1
ATOM 608 C C . ARG A 1 78 ? -18.772 33.567 16.905 1.00 15.57 80 ARG A C 1
ATOM 609 O O . ARG A 1 78 ? -19.750 33.241 17.464 1.00 14.53 80 ARG A O 1
ATOM 617 N N . ARG A 1 79 ? -18.782 34.391 15.880 1.00 15.90 81 ARG A N 1
ATOM 618 C CA . ARG A 1 79 ? -20.033 34.917 15.417 1.00 16.59 81 ARG A CA 1
ATOM 619 C C . ARG A 1 79 ? -20.897 33.838 14.791 1.00 15.25 81 ARG A C 1
ATOM 620 O O . ARG A 1 79 ? -22.055 33.982 14.737 1.00 15.61 81 ARG A O 1
ATOM 628 N N . ASP A 1 80 ? -20.292 32.768 14.308 1.00 14.91 82 ASP A N 1
ATOM 629 C CA . ASP A 1 80 ? -21.112 31.654 13.835 1.00 14.09 82 ASP A CA 1
ATOM 630 C C . ASP A 1 80 ? -22.017 31.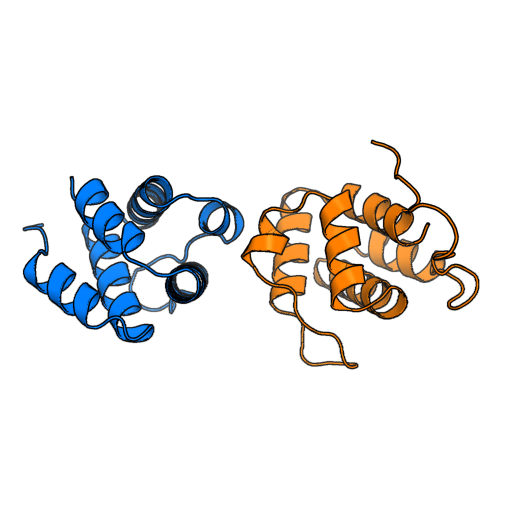094 14.939 1.00 14.69 82 ASP A C 1
ATOM 631 O O . ASP A 1 80 ? -23.238 30.865 14.735 1.00 14.71 82 ASP A O 1
ATOM 636 N N . LEU A 1 81 ? -21.434 30.880 16.121 1.00 13.13 83 LEU A N 1
ATOM 637 C CA . LEU A 1 81 ? -22.178 30.249 17.240 1.00 12.93 83 LEU A CA 1
ATOM 638 C C . LEU A 1 81 ? -23.115 31.336 17.788 1.00 12.31 83 LEU A C 1
ATOM 639 O O . LEU A 1 81 ? -24.200 31.043 18.211 1.00 12.36 83 LEU A O 1
ATOM 644 N N . TYR A 1 82 ? -22.686 32.599 17.755 1.00 13.95 84 TYR A N 1
ATOM 645 C CA . TYR A 1 82 ? -23.558 33.694 18.181 1.00 12.97 84 TYR A CA 1
ATOM 646 C C . TYR A 1 82 ? -24.842 33.710 17.319 1.00 13.89 84 TYR A C 1
ATOM 647 O O . TYR A 1 82 ? -25.972 33.696 17.829 1.00 13.17 84 TYR A O 1
ATOM 656 N N . GLU A 1 83 ? -24.677 33.640 16.004 1.00 11.78 85 GLU A N 1
ATOM 657 C CA . GLU A 1 83 ? -25.889 33.661 15.149 1.00 12.81 85 GLU A CA 1
ATOM 658 C C . GLU A 1 83 ? -26.723 32.360 15.198 1.00 14.05 85 GLU A C 1
ATOM 659 O O . GLU A 1 83 ? -27.934 32.376 15.119 1.00 16.18 85 GLU A O 1
ATOM 665 N N . LYS A 1 84 ? -26.034 31.236 15.338 1.00 14.42 86 LYS A N 1
ATOM 666 C CA . LYS A 1 84 ? -26.733 29.969 15.507 1.00 16.24 86 LYS A CA 1
ATOM 667 C C . LYS A 1 84 ? -27.531 29.940 16.810 1.00 15.32 86 LYS A C 1
ATOM 668 O O . LYS A 1 84 ? -28.705 29.567 16.802 1.00 16.94 86 LYS A O 1
ATOM 674 N N . ALA A 1 85 ? -26.936 30.372 17.926 1.00 15.10 87 ALA A N 1
ATOM 675 C CA . ALA A 1 85 ? -27.715 30.363 19.181 1.00 15.17 87 ALA A CA 1
ATOM 676 C C . ALA A 1 85 ? -28.871 31.369 19.105 1.00 16.16 87 ALA A C 1
ATOM 677 O O . ALA A 1 85 ? -29.923 31.101 19.658 1.00 15.48 87 ALA A O 1
ATOM 679 N N . LYS A 1 86 ? -28.658 32.494 18.431 1.00 15.49 88 LYS A N 1
ATOM 680 C CA . LYS A 1 86 ? -29.689 33.517 18.301 1.00 17.27 88 LYS A CA 1
ATOM 681 C C . LYS A 1 86 ? -30.859 33.019 17.459 1.00 17.61 88 LYS A C 1
ATOM 682 O O . LYS A 1 86 ? -32.015 33.340 17.735 1.00 18.60 88 LYS A O 1
ATOM 688 N N . ARG A 1 87 ? -30.551 32.233 16.432 1.00 16.75 89 ARG A N 1
ATOM 689 C CA . ARG A 1 87 ? -31.577 31.692 15.548 1.00 18.88 89 ARG A CA 1
ATOM 690 C C . ARG A 1 87 ? -32.151 30.391 16.099 1.00 20.04 89 ARG A C 1
ATOM 691 O O . ARG A 1 87 ? -33.198 29.924 15.651 1.00 19.62 89 ARG A O 1
ATOM 699 N N . ASP A 1 88 ? -31.459 29.810 17.074 1.00 19.16 90 ASP A N 1
ATOM 700 C CA . ASP A 1 88 ? -31.898 28.562 17.687 1.00 21.12 90 ASP A CA 1
ATOM 701 C C . ASP A 1 88 ? -32.287 28.770 19.147 1.00 20.32 90 ASP A C 1
ATOM 702 O O . ASP A 1 88 ? -32.129 27.873 19.975 1.00 20.59 90 ASP A O 1
ATOM 707 N N . GLU A 1 89 ? -32.797 29.958 19.455 1.00 18.41 91 GLU A N 1
ATOM 708 C CA . GLU A 1 89 ? -33.216 30.289 20.834 1.00 19.09 91 GLU A CA 1
ATOM 709 C C . GLU A 1 89 ? -34.564 29.634 21.163 1.00 20.56 91 GLU A C 1
ATOM 710 O O . GLU A 1 89 ? -35.553 29.828 20.425 1.00 20.70 91 GLU A O 1
ATOM 716 N N . PRO A 1 90 ? -34.608 28.884 22.272 1.00 20.94 92 PRO A N 1
ATOM 717 C CA . PRO A 1 90 ? -35.861 28.252 22.711 1.00 22.96 92 PRO A CA 1
ATOM 718 C C . PRO A 1 90 ? -36.922 29.278 22.875 1.00 23.73 92 PRO A C 1
ATOM 719 O O . PRO A 1 90 ? -36.604 30.474 23.073 1.00 23.60 92 PRO A O 1
ATOM 723 N N . LYS A 1 91 ? -38.183 28.846 22.774 1.00 28.54 93 LYS A N 1
ATOM 724 C CA . LYS A 1 91 ? -39.309 29.695 23.153 1.00 32.55 93 LYS A CA 1
ATOM 725 C C . LYS A 1 91 ? -39.497 29.517 24.639 1.00 33.10 93 LYS A C 1
ATOM 726 O O . LYS A 1 91 ? -39.991 28.469 25.109 1.00 34.85 93 LYS A O 1
ATOM 732 N N . TRP A 1 92 ? -39.102 30.541 25.380 1.00 32.97 94 TRP A N 1
ATOM 733 C CA . TRP A 1 92 ? -39.008 30.420 26.836 1.00 31.91 94 TRP A CA 1
ATOM 734 C C . TRP A 1 92 ? -40.375 30.132 27.454 1.00 34.99 94 TRP A C 1
ATOM 735 O O . TRP A 1 92 ? -41.383 30.567 26.900 1.00 36.25 94 TRP A O 1
ATOM 746 N N . SER B 1 3 ? 13.305 18.848 49.211 1.00 30.00 5 SER B N 1
ATOM 747 C CA . SER B 1 3 ? 13.098 19.688 48.078 1.00 30.00 5 SER B CA 1
ATOM 748 C C . SER B 1 3 ? 12.201 20.943 48.298 1.00 30.00 5 SER B C 1
ATOM 749 O O . SER B 1 3 ? 11.365 20.951 49.092 1.00 30.00 5 SER B O 1
ATOM 752 N N . THR B 1 4 ? 12.467 21.996 47.546 1.00 17.30 6 THR B N 1
ATOM 753 C CA . THR B 1 4 ? 11.657 23.177 47.591 1.00 14.92 6 THR B CA 1
ATOM 754 C C . THR B 1 4 ? 10.255 22.839 47.183 1.00 13.61 6 THR B C 1
ATOM 755 O O . THR B 1 4 ? 9.363 23.281 47.765 1.00 12.07 6 THR B O 1
ATOM 759 N N . ARG B 1 5 ? 10.134 22.057 46.120 1.00 14.12 7 ARG B N 1
ATOM 760 C CA . ARG B 1 5 ? 8.790 21.697 45.589 1.00 13.12 7 ARG B CA 1
ATOM 761 C C . ARG B 1 5 ? 7.998 21.014 46.728 1.00 14.56 7 ARG B C 1
ATOM 762 O O . ARG B 1 5 ? 6.815 21.248 46.985 1.00 13.53 7 ARG B O 1
ATOM 770 N N . CYS B 1 6 ? 8.674 20.148 47.456 1.00 14.09 8 CYS B N 1
ATOM 771 C CA . CYS B 1 6 ? 7.914 19.352 48.441 1.00 15.15 8 CYS B CA 1
ATOM 772 C C . CYS B 1 6 ? 7.673 20.150 49.684 1.00 15.47 8 CYS B C 1
ATOM 773 O O . CYS B 1 6 ? 6.613 19.996 50.329 1.00 15.98 8 CYS B O 1
ATOM 776 N N . LYS B 1 7 ? 8.611 21.041 50.040 1.00 15.13 9 LYS B N 1
ATOM 777 C CA . LYS B 1 7 ? 8.333 21.999 51.161 1.00 15.00 9 LYS B CA 1
ATOM 778 C C . LYS B 1 7 ? 7.132 22.895 50.865 1.00 13.67 9 LYS B C 1
ATOM 779 O O . LYS B 1 7 ? 6.252 23.092 51.671 1.00 14.22 9 LYS B O 1
ATOM 785 N N . LEU B 1 8 ? 7.069 23.411 49.645 1.00 12.20 10 LEU B N 1
ATOM 786 C CA . LEU B 1 8 ? 5.950 24.243 49.266 1.00 13.24 10 LEU B CA 1
ATOM 787 C C . LEU B 1 8 ? 4.640 23.409 49.259 1.00 11.39 10 LEU B C 1
ATOM 788 O O . LEU B 1 8 ? 3.568 23.900 49.748 1.00 10.80 10 LEU B O 1
ATOM 793 N N . ALA B 1 9 ? 4.699 22.162 48.771 1.00 10.89 11 ALA B N 1
ATOM 794 C CA . ALA B 1 9 ? 3.464 21.351 48.773 1.00 11.07 11 ALA B CA 1
ATOM 795 C C . ALA B 1 9 ? 2.947 21.127 50.209 1.00 12.41 11 ALA B C 1
ATOM 796 O O . ALA B 1 9 ? 1.738 21.093 50.419 1.00 13.53 11 ALA B O 1
ATOM 798 N N . ARG B 1 10 ? 3.864 20.931 51.163 1.00 12.38 12 ARG B N 1
ATOM 799 C CA . ARG B 1 10 ? 3.454 20.757 52.546 1.00 15.79 12 ARG B CA 1
ATOM 800 C C . ARG B 1 10 ? 2.635 21.947 53.069 1.00 13.76 12 ARG B C 1
ATOM 801 O O . ARG B 1 10 ? 1.654 21.751 53.761 1.00 14.96 12 ARG B O 1
ATOM 809 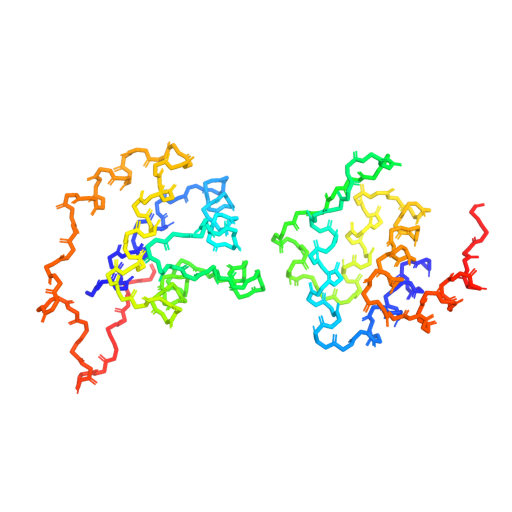N N . TYR B 1 11 ? 3.050 23.191 52.760 1.00 14.34 13 TYR B N 1
ATOM 810 C CA . TYR B 1 11 ? 2.226 24.340 53.121 1.00 15.32 13 TYR B CA 1
ATOM 811 C C . TYR B 1 11 ? 0.886 24.457 52.420 1.00 14.14 13 TYR B C 1
ATOM 812 O O . TYR B 1 11 ? -0.161 24.748 53.061 1.00 14.21 13 TYR B O 1
ATOM 821 N N . LEU B 1 12 ? 0.869 24.143 51.137 1.00 13.40 14 LEU B N 1
ATOM 822 C CA . LEU B 1 12 ? -0.397 24.068 50.421 1.00 13.47 14 LEU B CA 1
ATOM 823 C C . LEU B 1 12 ? -1.374 23.022 51.003 1.00 13.24 14 LEU B C 1
ATOM 824 O O . LEU B 1 12 ? -2.594 23.220 50.982 1.00 14.13 14 LEU B O 1
ATOM 829 N N . GLU B 1 13 ? -0.833 21.910 51.531 1.00 13.93 15 GLU B N 1
ATOM 830 C CA . GLU B 1 13 ? -1.642 20.909 52.123 1.00 13.25 15 GLU B CA 1
ATOM 831 C C . GLU B 1 13 ? -2.270 21.393 53.400 1.00 13.97 15 GLU B C 1
ATOM 832 O O . GLU B 1 13 ? -3.261 20.842 53.846 1.00 16.85 15 GLU B O 1
ATOM 838 N N . ASP B 1 14 ? -1.699 22.449 53.987 1.00 15.42 16 ASP B N 1
ATOM 839 C CA . ASP B 1 14 ? -2.253 23.010 55.230 1.00 17.98 16 ASP B CA 1
ATOM 840 C C . ASP 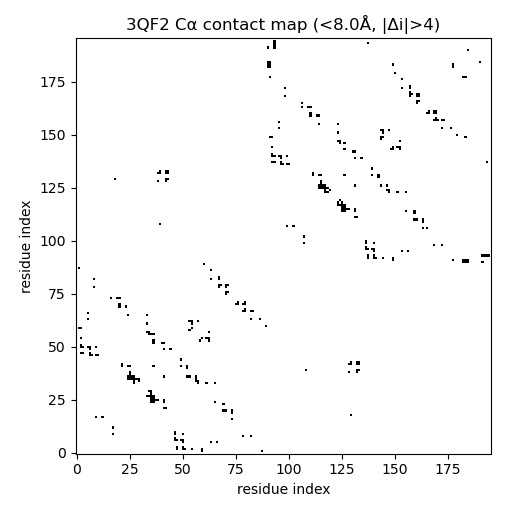B 1 14 ? -3.423 23.995 54.920 1.00 17.34 16 ASP B C 1
ATOM 841 O O . ASP B 1 14 ? -4.102 24.433 55.845 1.00 17.09 16 ASP B O 1
ATOM 846 N N . LEU B 1 15 ? -3.641 24.3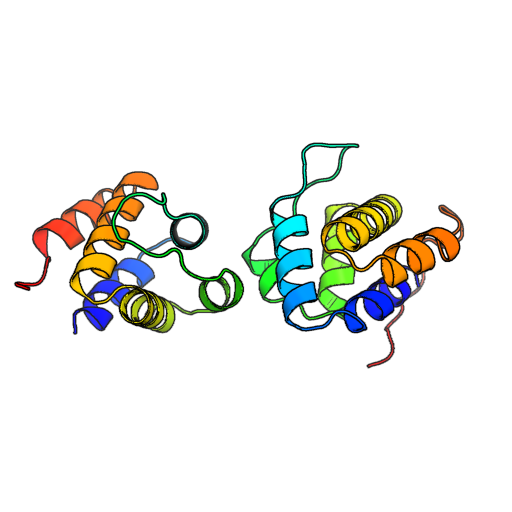45 53.659 1.00 17.01 17 LEU B N 1
ATOM 847 C CA . LEU B 1 15 ? -4.773 25.214 53.275 1.00 15.38 17 LEU B CA 1
ATOM 848 C C . LEU B 1 15 ? -6.112 24.504 53.454 1.00 17.49 17 LEU B C 1
ATOM 849 O O . LEU B 1 15 ? -6.259 23.330 53.051 1.00 16.84 17 LEU B O 1
ATOM 854 N N . GLU B 1 16 ? -7.077 25.174 54.073 1.00 16.99 18 GLU B N 1
ATOM 855 C CA . GLU B 1 16 ? -8.447 24.613 54.103 1.00 19.59 18 GLU B CA 1
ATOM 856 C C . GLU B 1 16 ? -9.066 24.833 52.737 1.00 17.70 18 GLU B C 1
ATOM 857 O O . GLU B 1 16 ? -8.479 25.514 51.903 1.00 18.20 18 GLU B O 1
ATOM 863 N N . ASP B 1 17 ? -10.237 24.263 52.480 1.00 20.15 19 ASP B N 1
ATOM 864 C CA . ASP B 1 17 ? -10.865 24.374 51.159 1.00 22.55 19 ASP B CA 1
ATOM 865 C C . ASP B 1 17 ? -11.036 25.783 50.676 1.00 22.14 19 ASP B C 1
ATOM 866 O O . ASP B 1 17 ? -10.680 26.063 49.510 1.00 21.65 19 ASP B O 1
ATOM 871 N N . VAL B 1 18 ? -11.645 26.628 51.518 1.00 22.13 20 VAL B N 1
ATOM 872 C CA . VAL B 1 18 ? -11.875 28.061 51.231 1.00 23.28 20 VAL B CA 1
ATOM 873 C C . VAL B 1 18 ? -10.554 28.781 50.943 1.00 20.97 20 VAL B C 1
ATOM 874 O O . VAL B 1 18 ? -10.449 29.597 49.996 1.00 20.47 20 VAL B O 1
ATOM 878 N N . ASP B 1 19 ? -9.536 28.429 51.733 1.00 17.83 21 ASP B N 1
ATOM 879 C CA . ASP B 1 19 ? -8.170 29.002 51.526 1.00 15.07 21 ASP B CA 1
ATOM 880 C C . ASP B 1 19 ? -7.573 28.599 50.143 1.00 13.84 21 ASP B C 1
ATOM 881 O O . ASP B 1 19 ? -6.932 29.409 49.504 1.00 13.64 21 ASP B O 1
ATOM 886 N N . LEU B 1 20 ? -7.660 27.318 49.749 1.00 12.79 22 LEU B N 1
ATOM 887 C CA . LEU B 1 20 ? -7.054 26.870 48.481 1.00 12.59 22 LEU B CA 1
ATOM 888 C C . LEU B 1 20 ? -7.735 27.547 47.311 1.00 13.85 22 LEU B C 1
ATOM 889 O O . LEU B 1 20 ? -7.092 27.903 46.292 1.00 13.55 22 LEU B O 1
ATOM 894 N N . LYS B 1 21 ? -9.059 27.709 47.402 1.00 14.36 23 LYS B N 1
ATOM 895 C CA . LYS B 1 21 ? -9.761 28.387 46.291 1.00 15.08 23 LYS B CA 1
ATOM 896 C C . LYS B 1 21 ? -9.188 29.800 46.119 1.00 13.75 23 LYS B C 1
ATOM 897 O O . LYS B 1 21 ? -8.830 30.269 45.007 1.00 13.84 23 LYS B O 1
ATOM 903 N N . LYS B 1 22 ? -9.033 30.508 47.229 1.00 13.64 24 LYS B N 1
ATOM 904 C CA . LYS B 1 22 ? -8.505 31.888 47.145 1.00 12.59 24 LYS B CA 1
ATOM 905 C C . LYS B 1 22 ? -7.016 31.920 46.728 1.00 10.41 24 LYS B C 1
ATOM 906 O O . LYS B 1 22 ? -6.612 32.776 45.971 1.00 12.29 24 LYS B O 1
ATOM 912 N N . PHE B 1 23 ? -6.248 30.957 47.175 1.00 10.46 25 PHE B N 1
ATOM 913 C CA . PHE B 1 23 ? -4.812 30.948 46.834 1.00 9.32 25 PHE B CA 1
ATOM 914 C C . PHE B 1 23 ? -4.731 30.771 45.313 1.00 10.24 25 PHE B C 1
ATOM 915 O O . PHE B 1 23 ? -3.939 31.456 44.655 1.00 10.22 25 PHE B O 1
ATOM 923 N N . LYS B 1 24 ? -5.475 29.756 44.791 1.00 10.47 26 LYS B N 1
ATOM 924 C CA . LYS B 1 24 ? -5.531 29.554 43.322 1.00 9.19 26 LYS B CA 1
ATOM 925 C C . LYS B 1 24 ? -5.979 30.788 42.540 1.00 11.79 26 LYS B C 1
ATOM 926 O O . LYS B 1 24 ? -5.424 31.075 41.451 1.00 10.33 26 LYS B O 1
ATOM 932 N N . MET B 1 25 ? -7.053 31.415 42.989 1.00 12.03 27 MET B N 1
ATOM 933 C CA . MET B 1 25 ? -7.526 32.658 42.341 1.00 12.70 27 MET B CA 1
ATOM 934 C C . MET B 1 25 ? -6.349 33.669 42.223 1.00 11.87 27 MET B C 1
ATOM 935 O O . MET B 1 25 ? -6.056 34.256 41.135 1.00 13.43 27 MET B O 1
ATOM 940 N N . HIS B 1 26 ? -5.576 33.803 43.315 1.00 12.63 28 HIS B N 1
ATOM 941 C CA . HIS B 1 26 ? -4.491 34.770 43.271 1.00 12.53 28 HIS B CA 1
ATOM 942 C C . HIS B 1 26 ? -3.347 34.363 42.343 1.00 10.78 28 HIS B C 1
ATOM 943 O O . HIS B 1 26 ? -2.720 35.249 41.783 1.00 11.93 28 HIS B O 1
ATOM 950 N N . LEU B 1 27 ? -3.059 33.048 42.213 1.00 10.35 29 LEU B N 1
ATOM 951 C CA . LEU B 1 27 ? -2.060 32.610 41.258 1.00 7.54 29 LEU B CA 1
ATOM 952 C C . LEU B 1 27 ? -2.481 32.987 39.844 1.00 9.30 29 LEU B C 1
ATOM 953 O O . LEU B 1 27 ? -1.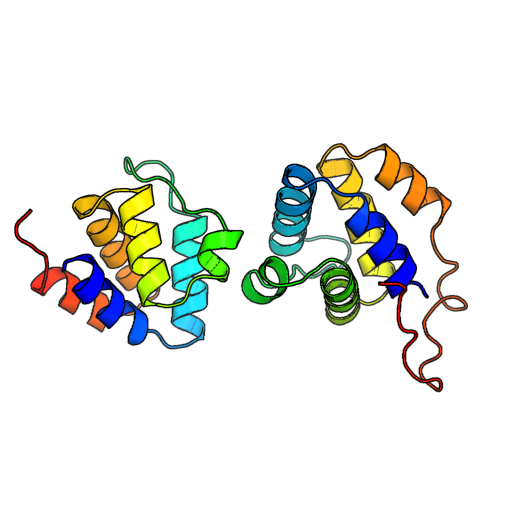690 33.402 39.044 1.00 10.65 29 LEU B O 1
ATOM 958 N N . GLU B 1 28 ? -3.754 32.726 39.549 1.00 9.62 30 GLU B N 1
ATOM 959 C CA . GLU B 1 28 ? -4.349 32.980 38.244 1.00 9.78 30 GLU B CA 1
ATOM 960 C C . GLU B 1 28 ? -4.412 34.452 37.924 1.00 11.89 30 GLU B C 1
ATOM 961 O O . GLU B 1 28 ? -4.376 34.801 36.760 1.00 14.74 30 GLU B O 1
ATOM 967 N N . ASP B 1 29 ? -4.585 35.249 38.944 1.00 11.72 31 ASP B N 1
ATOM 968 C CA . ASP B 1 29 ? -4.728 36.679 38.813 1.00 13.11 31 ASP B CA 1
ATOM 969 C C . ASP B 1 29 ? -3.540 37.460 39.417 1.00 12.80 31 ASP B C 1
ATOM 970 O O . ASP B 1 29 ? -3.721 38.523 39.904 1.00 17.00 31 ASP B O 1
ATOM 975 N N . TYR B 1 30 ? -2.347 36.899 39.373 1.00 13.81 32 TYR B N 1
ATOM 976 C CA . TYR B 1 30 ? -1.207 37.447 40.099 1.00 14.56 32 TYR B CA 1
ATOM 977 C C . TYR B 1 30 ? -0.887 38.838 39.625 1.00 18.29 32 TYR B C 1
ATOM 978 O O . TYR B 1 30 ? -0.779 39.049 38.483 1.00 17.16 32 TYR B O 1
ATOM 987 N N . PRO B 1 31 ? -0.673 39.734 40.558 1.00 20.84 33 PRO B N 1
ATOM 988 C CA . PRO B 1 31 ? -0.397 41.112 40.201 1.00 24.85 33 PRO B CA 1
ATOM 989 C C . PRO B 1 31 ? 0.851 41.265 39.416 1.00 29.20 33 PRO B C 1
ATOM 990 O O . PRO B 1 31 ? 1.753 40.519 39.501 1.00 24.32 33 PRO B O 1
ATOM 994 N N . PRO B 1 32 ? 0.874 42.324 38.645 1.00 30.00 34 PRO B N 1
ATOM 995 C CA . PRO B 1 32 ? 1.938 42.515 37.675 1.00 30.00 34 PRO B CA 1
ATOM 996 C C . PRO B 1 32 ? 3.276 42.947 38.259 1.00 30.00 34 PRO B C 1
ATOM 997 O O . PRO B 1 32 ? 3.806 43.954 37.839 1.00 30.00 34 PRO B O 1
ATOM 1001 N N . GLN B 1 33 ? 3.851 42.165 39.161 1.00 30.00 35 GLN B N 1
ATOM 1002 C CA . GLN B 1 33 ? 5.047 42.577 39.839 1.00 30.00 35 GLN B CA 1
ATOM 1003 C C . GLN B 1 33 ? 6.319 41.709 39.749 1.00 30.00 35 GLN B C 1
ATOM 1004 O O . GLN B 1 33 ? 6.359 40.752 39.041 1.00 30.00 35 GLN B O 1
ATOM 1010 N N . LYS B 1 34 ? 7.374 42.149 40.417 1.00 30.00 36 LYS B N 1
ATOM 1011 C CA . LYS B 1 34 ? 8.695 41.524 40.393 1.00 30.00 36 LYS B CA 1
ATOM 1012 C C . LYS B 1 34 ? 8.893 40.440 39.337 1.00 30.00 36 LYS B C 1
ATOM 1013 O O . LYS B 1 34 ? 9.496 39.470 39.584 1.00 30.00 36 LYS B O 1
ATOM 1019 N N . GLY B 1 35 ? 8.402 40.640 38.149 1.00 30.00 37 GLY B N 1
ATOM 1020 C CA . GLY B 1 35 ? 8.572 39.628 37.135 1.00 30.00 37 GLY B CA 1
ATOM 1021 C C . GLY B 1 35 ? 8.002 38.249 37.443 1.00 30.00 37 GLY B C 1
ATOM 1022 O O . GLY B 1 35 ? 8.608 37.274 37.126 1.00 30.00 37 GLY B O 1
ATOM 1023 N N . CYS B 1 36 ? 6.837 38.200 38.036 1.00 26.81 38 CYS B N 1
ATOM 1024 C CA . CYS B 1 36 ? 6.097 36.994 38.331 1.00 22.49 38 CYS B CA 1
ATOM 1025 C C . CYS B 1 36 ? 5.015 36.867 37.261 1.00 21.94 38 CYS B C 1
ATOM 1026 O O . CYS B 1 36 ? 4.449 37.822 36.902 1.00 24.63 38 CYS B O 1
ATOM 1029 N N . ILE B 1 37 ? 4.763 35.686 36.777 1.00 18.45 39 ILE B N 1
ATOM 1030 C CA . ILE B 1 37 ? 3.849 35.454 35.698 1.00 18.88 39 ILE B CA 1
ATOM 1031 C C . ILE B 1 37 ? 2.638 34.714 36.261 1.00 15.27 39 ILE B C 1
ATOM 1032 O O . ILE B 1 37 ? 2.817 33.807 36.981 1.00 15.23 39 ILE B O 1
ATOM 1037 N N . PRO B 1 38 ? 1.425 35.156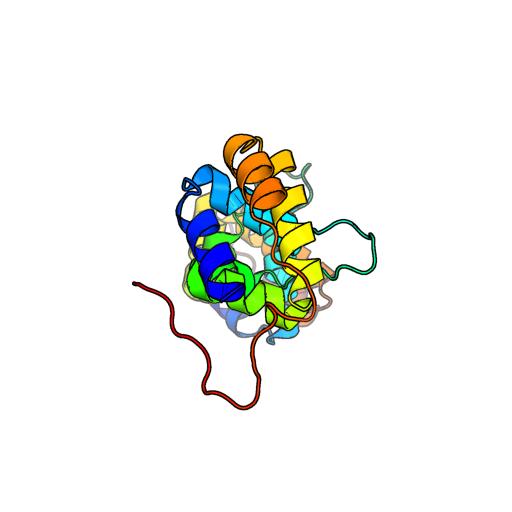 35.951 1.00 14.77 40 PRO B N 1
ATOM 1038 C CA . PRO B 1 38 ? 0.269 34.455 36.475 1.00 14.04 40 PRO B CA 1
ATOM 1039 C C . PRO B 1 38 ? 0.131 33.046 35.896 1.00 14.37 40 PRO B C 1
ATOM 1040 O O . PRO B 1 38 ? 0.557 32.755 34.719 1.00 16.61 40 PRO B O 1
ATOM 1044 N N . LEU B 1 39 ? -0.582 32.207 36.608 1.00 10.79 41 LEU B N 1
ATOM 1045 C CA . LEU B 1 39 ? -0.727 30.785 36.169 1.00 11.78 41 LEU B CA 1
ATOM 1046 C C . LEU B 1 39 ? -2.051 30.577 35.392 1.00 12.35 41 LEU B C 1
ATOM 1047 O O . LEU B 1 39 ? -3.003 31.288 35.655 1.00 12.31 41 LEU B O 1
ATOM 1052 N N . PRO B 1 40 ? -2.119 29.554 34.507 1.00 14.98 42 PRO B N 1
ATOM 1053 C CA . PRO B 1 40 ? -3.373 29.413 33.714 1.00 15.86 42 PRO B CA 1
ATOM 1054 C C . PRO B 1 40 ? -4.511 28.862 34.558 1.00 16.17 42 PRO B C 1
ATOM 1055 O O . PRO B 1 40 ? -4.270 28.036 35.409 1.00 13.58 42 PRO B O 1
ATOM 1059 N N . ARG B 1 41 ? -5.753 29.287 34.298 1.00 13.62 43 ARG B N 1
ATOM 1060 C CA . ARG B 1 41 ? -6.872 28.809 35.137 1.00 13.65 43 ARG B CA 1
ATOM 1061 C C . ARG B 1 41 ? -7.092 27.288 35.084 1.00 14.07 43 ARG B C 1
ATOM 1062 O O . ARG B 1 41 ? -7.338 26.693 36.145 1.00 12.79 43 ARG B O 1
ATOM 1070 N N . GLY B 1 42 ? -6.985 26.655 33.902 1.00 12.66 44 GLY B N 1
ATOM 1071 C CA . GLY B 1 42 ? -7.283 25.209 33.750 1.00 14.41 44 GLY B CA 1
ATOM 1072 C C . GLY B 1 42 ? -6.346 24.338 34.577 1.00 15.80 44 GLY B C 1
ATOM 1073 O O . GLY B 1 42 ? -6.787 23.540 35.448 1.00 14.65 44 GLY B O 1
ATOM 1074 N N . GLN B 1 43 ? -5.057 24.577 34.366 1.00 14.78 45 GLN B N 1
ATOM 1075 C CA . GLN B 1 43 ? -4.071 23.747 35.013 1.00 14.28 45 GLN B CA 1
ATOM 1076 C C . GLN B 1 43 ? -4.104 23.989 36.488 1.00 12.20 45 GLN B C 1
ATOM 1077 O O . GLN B 1 43 ? -3.909 23.070 37.262 1.00 13.12 45 GLN B O 1
ATOM 1083 N N . THR B 1 44 ? -4.236 25.260 36.871 1.00 10.35 46 THR B N 1
ATOM 1084 C CA . THR B 1 44 ? -4.281 25.597 38.302 1.00 10.81 46 THR B CA 1
ATOM 1085 C C . THR B 1 44 ? -5.459 24.958 39.038 1.00 10.53 46 THR B C 1
ATOM 1086 O O . THR B 1 44 ? -5.333 24.348 40.114 1.00 10.67 46 THR B O 1
ATOM 1090 N N . GLU B 1 45 ? -6.648 25.123 38.476 1.00 11.80 47 GLU B N 1
ATOM 1091 C CA . GLU B 1 45 ? -7.833 24.533 39.141 1.00 10.82 47 GLU B CA 1
ATOM 1092 C C . GLU B 1 45 ? -7.718 23.006 39.276 1.00 13.49 47 GLU B C 1
ATOM 1093 O O . GLU B 1 45 ? -8.163 22.441 40.266 1.00 13.36 47 GLU B O 1
ATOM 1099 N N . LYS B 1 46 ? -7.157 22.355 38.265 1.00 12.79 48 LYS B N 1
ATOM 1100 C CA . LYS B 1 46 ? -7.150 20.880 38.261 1.00 15.53 48 LYS B CA 1
ATOM 1101 C C . LYS B 1 46 ? -6.054 20.307 39.173 1.00 15.38 48 LYS B C 1
ATOM 1102 O O . LYS B 1 46 ? -6.127 19.104 39.582 1.00 15.74 48 LYS B O 1
ATOM 1108 N N . ALA B 1 47 ? -5.069 21.131 39.539 1.00 14.35 49 ALA B N 1
ATOM 1109 C CA . ALA B 1 47 ? -3.868 20.610 40.274 1.00 12.34 49 ALA B CA 1
ATOM 1110 C C . ALA B 1 47 ? -4.138 20.299 41.703 1.00 14.23 49 ALA B C 1
ATOM 1111 O O . ALA B 1 47 ? -4.684 21.105 42.429 1.00 14.70 49 ALA B O 1
ATOM 1113 N N . ASP B 1 48 ? -3.716 19.130 42.142 1.00 14.89 50 ASP B N 1
ATOM 1114 C CA . ASP B 1 48 ? -3.680 18.860 43.580 1.00 15.54 50 ASP B CA 1
ATOM 1115 C C . ASP B 1 48 ? -2.502 19.592 44.228 1.00 14.68 50 ASP B C 1
ATOM 111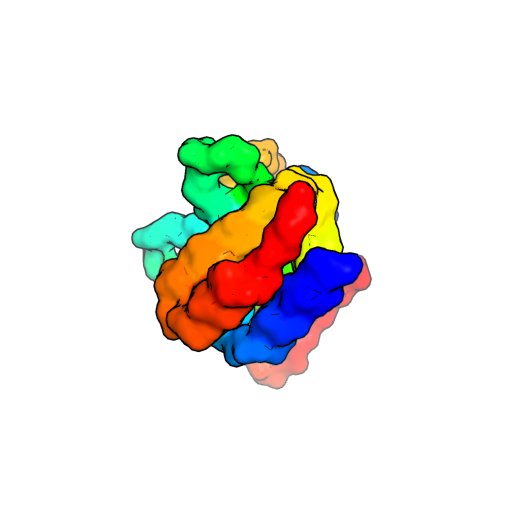6 O O . ASP B 1 48 ? -1.893 20.441 43.564 1.00 12.48 50 ASP B O 1
ATOM 1121 N N . HIS B 1 49 ? -2.226 19.382 45.526 1.00 13.65 51 HIS B N 1
ATOM 1122 C CA . HIS B 1 49 ? -1.237 20.235 46.210 1.00 14.66 51 HIS B CA 1
ATOM 1123 C C . HIS B 1 49 ? 0.142 20.015 45.626 1.00 13.39 51 HIS B C 1
ATOM 1124 O O . HIS B 1 49 ? 0.830 20.964 45.338 1.00 12.32 51 HIS B O 1
ATOM 1131 N N . VAL B 1 50 ? 0.561 18.741 45.479 1.00 13.51 52 VAL B N 1
ATOM 1132 C CA . VAL B 1 50 ? 1.888 18.516 44.963 1.00 12.87 52 VAL B CA 1
ATOM 1133 C C . VAL B 1 50 ? 2.086 19.008 43.529 1.00 14.20 52 VAL B C 1
ATOM 1134 O O . VAL B 1 50 ? 3.130 19.613 43.176 1.00 13.17 52 VAL B O 1
ATOM 1138 N N . ASP B 1 51 ? 1.089 18.736 42.696 1.00 13.57 53 ASP B N 1
ATOM 1139 C CA . ASP B 1 51 ? 1.129 19.265 41.312 1.00 12.64 53 ASP B CA 1
ATOM 1140 C C . ASP B 1 51 ? 1.070 20.774 41.216 1.00 11.65 53 ASP B C 1
ATOM 1141 O O . ASP B 1 51 ? 1.627 21.315 40.285 1.00 12.84 53 ASP B O 1
ATOM 1146 N N . LEU B 1 52 ? 0.370 21.414 42.148 1.00 9.64 54 LEU B N 1
ATOM 1147 C CA . LEU B 1 52 ? 0.250 22.910 42.134 1.00 9.67 54 LEU B CA 1
ATOM 1148 C C . LEU B 1 52 ? 1.657 23.477 42.432 1.00 11.57 54 LEU B C 1
ATOM 1149 O O . LEU B 1 52 ? 2.071 24.460 41.841 1.00 11.32 54 LEU B O 1
ATOM 1154 N N . ALA B 1 53 ? 2.337 22.928 43.450 1.00 11.58 55 ALA B N 1
ATOM 1155 C CA . ALA B 1 53 ? 3.724 23.352 43.702 1.00 11.26 55 ALA B CA 1
ATOM 1156 C C . ALA B 1 53 ? 4.609 23.196 42.447 1.00 11.84 55 ALA B C 1
ATOM 1157 O O . ALA B 1 53 ? 5.422 24.091 42.131 1.00 12.25 55 ALA B O 1
ATOM 1159 N N . THR B 1 54 ? 4.491 22.065 41.767 1.00 11.19 56 THR B N 1
ATOM 1160 C CA . THR B 1 54 ? 5.267 21.768 40.554 1.00 11.90 56 THR B CA 1
ATOM 1161 C C . THR B 1 54 ? 4.946 22.807 39.464 1.00 11.78 56 THR B C 1
ATOM 1162 O O . THR B 1 54 ? 5.866 23.355 38.797 1.00 12.68 56 THR B O 1
ATOM 1166 N N . LEU B 1 55 ? 3.637 23.125 39.353 1.00 11.53 57 LEU B N 1
ATOM 1167 C CA . LEU B 1 55 ? 3.153 24.086 38.353 1.00 11.50 57 LEU B CA 1
ATOM 1168 C C . LEU B 1 55 ? 3.750 25.462 38.666 1.00 10.47 57 LEU B C 1
ATOM 1169 O O . LEU B 1 55 ? 4.232 26.164 37.746 1.00 9.81 57 LEU B O 1
ATOM 1174 N N . MET B 1 56 ? 3.713 25.833 39.923 1.00 7.91 58 MET B N 1
ATOM 1175 C CA . MET B 1 56 ? 4.246 27.137 40.327 1.00 7.06 58 MET B CA 1
ATOM 1176 C C . MET B 1 56 ? 5.738 27.273 39.947 1.00 8.84 58 MET B C 1
ATOM 1177 O O . MET B 1 56 ? 6.145 28.310 39.468 1.00 8.44 58 MET B O 1
ATOM 1182 N N . ILE B 1 57 ? 6.526 26.282 40.235 1.00 7.62 59 ILE B N 1
ATOM 1183 C CA . ILE B 1 57 ? 7.970 26.312 39.889 1.00 9.50 59 ILE B CA 1
ATOM 1184 C C . ILE B 1 57 ? 8.197 26.275 38.366 1.00 10.30 59 ILE B C 1
ATOM 1185 O O . ILE B 1 57 ? 9.039 27.002 37.835 1.00 10.32 59 ILE B O 1
ATOM 1190 N N . ASP B 1 58 ? 7.458 25.416 37.669 1.00 10.61 60 ASP B N 1
ATOM 1191 C CA . ASP B 1 58 ? 7.578 25.334 36.215 1.00 12.18 60 ASP B CA 1
ATOM 1192 C C . ASP B 1 58 ? 7.316 26.706 35.564 1.00 11.10 60 ASP B C 1
ATOM 1193 O O . ASP B 1 58 ? 7.958 27.051 34.575 1.00 12.34 60 ASP B O 1
ATOM 1198 N N . PHE B 1 59 ? 6.287 27.418 36.054 1.00 10.67 61 PHE B N 1
ATOM 1199 C CA . PHE B 1 59 ? 5.953 28.754 35.537 1.00 9.55 61 PHE B CA 1
ATOM 1200 C C . PHE B 1 59 ? 6.901 29.882 35.915 1.00 11.82 61 PHE B C 1
ATOM 1201 O O . PHE B 1 59 ? 7.159 30.718 35.035 1.00 10.74 61 PHE B O 1
ATOM 1209 N N . ASN B 1 60 ? 7.447 29.843 37.153 1.00 9.70 62 ASN B N 1
ATOM 1210 C CA . ASN B 1 60 ? 8.208 30.995 37.615 1.00 10.98 62 ASN B CA 1
ATOM 1211 C C . ASN B 1 60 ? 9.574 30.718 38.181 1.00 9.63 62 ASN B C 1
ATOM 1212 O O . ASN B 1 60 ? 10.244 31.686 38.482 1.00 11.89 62 ASN B O 1
ATOM 1217 N N . GLY B 1 61 ? 9.944 29.428 38.300 1.00 7.90 63 GLY B N 1
ATOM 1218 C CA . GLY B 1 61 ? 11.170 28.986 38.968 1.00 8.40 63 GLY B CA 1
ATOM 1219 C C . GLY B 1 61 ? 11.017 28.997 40.504 1.00 9.11 63 GLY B C 1
ATOM 1220 O O . GLY B 1 61 ? 10.024 29.519 41.031 1.00 10.01 63 GLY B O 1
ATOM 1221 N N . GLU B 1 62 ? 12.029 28.449 41.179 1.00 8.61 64 GLU B N 1
ATOM 1222 C CA . GLU B 1 62 ? 11.836 28.121 42.615 1.00 8.70 64 GLU B CA 1
ATOM 1223 C C . GLU B 1 62 ? 11.683 29.340 43.438 1.00 10.01 64 GLU B C 1
ATOM 1224 O O . GLU B 1 62 ? 10.761 29.452 44.276 1.00 10.37 64 GLU B O 1
ATOM 1230 N N . GLU B 1 63 ? 12.616 30.261 43.270 1.00 10.94 65 GLU B N 1
ATOM 1231 C CA . GLU B 1 63 ? 12.642 31.456 44.177 1.00 12.14 65 GLU B CA 1
ATOM 1232 C C . GLU B 1 63 ? 11.405 32.304 44.030 1.00 11.10 65 GLU B C 1
ATOM 1233 O O . GLU B 1 63 ? 10.770 32.688 45.039 1.00 11.87 65 GLU B O 1
ATOM 1239 N N . LYS B 1 64 ? 11.041 32.607 42.783 1.00 11.24 66 LYS B N 1
ATOM 1240 C CA . LYS B 1 64 ? 9.794 33.380 42.597 1.00 10.11 66 LYS B CA 1
ATOM 1241 C C . LYS B 1 64 ? 8.561 32.615 43.011 1.00 9.62 66 LYS B C 1
ATOM 1242 O O . LYS B 1 64 ? 7.634 33.228 43.483 1.00 9.36 66 LYS B O 1
ATOM 1248 N N . ALA B 1 65 ? 8.513 31.282 42.855 1.00 8.20 67 ALA B N 1
ATOM 1249 C CA . ALA B 1 65 ? 7.332 30.582 43.271 1.00 7.69 67 ALA B CA 1
ATOM 1250 C C . ALA B 1 65 ? 7.181 30.697 44.796 1.00 8.57 67 ALA B C 1
ATOM 1251 O O . ALA B 1 65 ? 6.071 30.842 45.295 1.00 9.06 67 ALA B O 1
ATOM 1253 N N . TRP B 1 66 ? 8.285 30.575 45.515 1.00 8.59 68 TRP B N 1
ATOM 1254 C CA . TRP B 1 66 ? 8.255 30.741 46.950 1.00 8.63 68 TRP B CA 1
ATOM 1255 C C . TRP B 1 66 ? 7.772 32.146 47.342 1.00 9.57 68 TRP B C 1
ATOM 1256 O O . TRP B 1 66 ? 6.888 32.257 48.216 1.00 8.79 68 TRP B O 1
ATOM 1267 N N . ALA B 1 67 ? 8.335 33.169 46.717 1.00 8.45 69 ALA B N 1
ATOM 1268 C CA . ALA B 1 67 ? 7.868 34.553 47.023 1.00 8.97 69 ALA B CA 1
ATOM 1269 C C . ALA B 1 67 ? 6.402 34.753 46.748 1.00 11.02 69 ALA B C 1
ATOM 1270 O O . ALA B 1 67 ? 5.721 35.461 47.492 1.00 11.09 69 ALA B O 1
ATOM 1272 N N . MET B 1 68 ? 5.919 34.143 45.679 1.00 8.26 70 MET B N 1
ATOM 1273 C CA . MET B 1 68 ? 4.475 34.215 45.309 1.00 11.15 70 MET B CA 1
ATOM 1274 C C . MET B 1 68 ? 3.673 33.557 46.411 1.00 10.18 70 MET B C 1
ATOM 1275 O O . MET B 1 68 ? 2.659 34.094 46.863 1.00 9.03 70 MET B O 1
ATOM 1280 N N . ALA B 1 69 ? 4.102 32.353 46.823 1.00 9.20 71 ALA B N 1
ATOM 1281 C CA . ALA B 1 69 ? 3.396 31.677 47.880 1.00 8.65 71 ALA B CA 1
ATOM 1282 C C . ALA B 1 69 ? 3.348 32.498 49.159 1.00 10.13 71 ALA B C 1
ATOM 1283 O O . ALA B 1 69 ? 2.303 32.571 49.774 1.00 9.96 71 ALA B O 1
ATOM 1285 N N . VAL B 1 70 ? 4.455 33.137 49.555 1.00 11.51 72 VAL B N 1
ATOM 1286 C CA . VAL B 1 70 ? 4.514 33.935 50.794 1.00 10.23 72 VAL B CA 1
ATOM 1287 C C . VAL B 1 70 ? 3.519 35.120 50.657 1.00 10.33 72 VAL B C 1
ATOM 1288 O O . VAL B 1 70 ? 2.670 35.332 51.575 1.00 10.31 72 VAL B O 1
ATOM 1292 N N . TRP B 1 71 ? 3.570 35.814 49.504 1.00 8.85 73 TRP B N 1
ATOM 1293 C CA . TRP B 1 71 ? 2.665 36.935 49.347 1.00 9.20 73 TRP B CA 1
ATOM 1294 C C . TRP B 1 71 ? 1.180 36.510 49.374 1.00 10.27 73 TRP B C 1
ATOM 1295 O O . TRP B 1 71 ? 0.338 37.202 49.945 1.00 11.85 73 TRP B O 1
ATOM 1306 N N . ILE B 1 72 ? 0.850 35.380 48.751 1.00 7.11 74 ILE B N 1
ATOM 1307 C CA . ILE B 1 72 ? -0.555 34.948 48.692 1.00 8.51 74 ILE B CA 1
ATOM 1308 C C . ILE B 1 72 ? -0.975 34.461 50.080 1.00 10.04 74 ILE B C 1
ATOM 1309 O O . ILE B 1 72 ? -2.077 34.715 50.481 1.00 10.14 74 ILE B O 1
ATOM 1314 N N . PHE B 1 73 ? -0.102 33.791 50.850 1.00 9.47 75 PHE B N 1
ATOM 1315 C CA . PHE B 1 73 ? -0.585 33.322 52.132 1.00 11.69 75 PHE B CA 1
ATOM 1316 C C . PHE B 1 73 ? -0.999 34.517 52.992 1.00 12.46 75 PHE B C 1
ATOM 1317 O O . PHE B 1 73 ? -1.997 34.463 53.702 1.00 11.68 75 PHE B O 1
ATOM 1325 N N . ALA B 1 74 ? -0.239 35.626 52.915 1.00 11.54 76 ALA B N 1
ATOM 1326 C CA . ALA B 1 74 ? -0.638 36.831 53.602 1.00 13.10 76 ALA B CA 1
ATOM 1327 C C . ALA B 1 74 ? -1.977 37.387 53.087 1.00 13.02 76 ALA B C 1
ATOM 1328 O O . ALA B 1 74 ? -2.861 37.767 53.870 1.00 14.52 76 ALA B O 1
ATOM 1330 N N . ALA B 1 75 ? -2.133 37.388 51.766 1.00 12.00 77 ALA B N 1
ATOM 1331 C CA . ALA B 1 75 ? -3.331 37.965 51.182 1.00 13.07 77 ALA B CA 1
ATOM 1332 C C . ALA B 1 75 ? -4.587 37.202 51.567 1.00 13.20 77 ALA B C 1
ATOM 1333 O O . ALA B 1 75 ? -5.662 37.778 51.553 1.00 14.69 77 ALA B O 1
ATOM 1335 N N . ILE B 1 76 ? -4.479 35.887 51.792 1.00 12.41 78 ILE B N 1
ATOM 1336 C CA . ILE B 1 76 ? -5.691 35.133 52.087 1.00 12.94 78 ILE B CA 1
ATOM 1337 C C . ILE B 1 76 ? -5.884 34.961 53.623 1.00 13.27 78 ILE B C 1
ATOM 1338 O O . ILE B 1 76 ? -6.732 34.205 54.055 1.00 14.54 78 ILE B O 1
ATOM 1343 N N . ASN B 1 77 ? -5.059 35.682 54.364 1.00 13.50 79 ASN B N 1
ATOM 1344 C CA . ASN B 1 77 ? -5.084 35.782 55.836 1.00 15.78 79 ASN B CA 1
ATOM 1345 C C . ASN B 1 77 ? -4.708 34.453 56.474 1.00 15.88 79 ASN B C 1
ATOM 1346 O O . ASN B 1 77 ? -5.337 34.017 57.498 1.00 18.90 79 ASN B O 1
ATOM 1351 N N . ARG B 1 78 ? -3.776 33.773 55.809 1.00 11.85 80 ARG B N 1
ATOM 1352 C CA . ARG B 1 78 ? -3.089 32.649 56.481 1.00 12.18 80 ARG B CA 1
ATOM 1353 C C . ARG B 1 78 ? -1.751 33.179 56.967 1.00 10.56 80 ARG B C 1
ATOM 1354 O O . ARG B 1 78 ? -0.684 32.865 56.408 1.00 10.66 80 ARG B O 1
ATOM 1362 N N . ARG B 1 79 ? -1.780 34.009 58.005 1.00 11.70 81 ARG B N 1
ATOM 1363 C CA . ARG B 1 79 ? -0.532 34.627 58.428 1.00 13.41 81 ARG B CA 1
ATOM 1364 C C . ARG B 1 79 ? 0.368 33.654 59.142 1.00 12.86 81 ARG B C 1
ATOM 1365 O O . ARG B 1 79 ? 1.607 33.857 59.195 1.00 11.53 81 ARG B O 1
ATOM 1373 N N . ASP B 1 80 ? -0.204 32.552 59.611 1.00 12.95 82 ASP B N 1
ATOM 1374 C CA . ASP B 1 80 ? 0.649 31.491 60.102 1.00 13.61 82 ASP B CA 1
ATOM 1375 C C . ASP B 1 80 ? 1.533 30.877 59.016 1.00 13.93 82 ASP B C 1
ATOM 1376 O O . ASP B 1 80 ? 2.731 30.685 59.243 1.00 14.53 82 ASP B O 1
ATOM 1381 N N . LEU B 1 81 ? 0.952 30.568 57.840 1.00 10.82 83 LEU B N 1
ATOM 1382 C CA . LEU B 1 81 ? 1.738 30.051 56.721 1.00 10.84 83 LEU B CA 1
ATOM 1383 C C . LEU B 1 81 ? 2.658 31.131 56.157 1.00 10.36 83 LEU B C 1
ATOM 1384 O O . LEU B 1 81 ? 3.757 30.835 55.791 1.00 11.37 83 LEU B O 1
ATOM 1389 N N . TYR B 1 82 ? 2.204 32.401 56.059 1.00 9.45 84 TYR B N 1
ATOM 1390 C CA . TYR B 1 82 ? 3.112 33.461 55.681 1.00 10.80 84 TYR B CA 1
ATOM 1391 C C . TYR B 1 82 ? 4.393 33.475 56.533 1.00 10.33 84 TYR B C 1
ATOM 1392 O O . TYR B 1 82 ? 5.484 33.443 55.991 1.00 10.53 84 TYR B O 1
ATOM 1401 N N . GLU B 1 83 ? 4.242 33.469 57.862 1.00 9.12 85 GLU B N 1
ATOM 1402 C CA . GLU B 1 83 ? 5.384 33.591 58.738 1.00 10.52 85 GLU B CA 1
ATOM 1403 C C . GLU B 1 83 ? 6.209 32.322 58.712 1.00 12.06 85 GLU B C 1
ATOM 1404 O O . GLU B 1 83 ? 7.446 32.391 58.798 1.00 13.91 85 GLU B O 1
ATOM 1410 N N . LYS B 1 84 ? 5.541 31.166 58.618 1.00 12.45 86 LYS B N 1
ATOM 1411 C CA . LYS B 1 84 ? 6.286 29.942 58.528 1.00 14.88 86 LYS B CA 1
ATOM 1412 C C . LYS B 1 84 ? 7.112 29.838 57.217 1.00 14.38 86 LYS B C 1
ATOM 1413 O O . LYS B 1 84 ? 8.283 29.451 57.264 1.00 14.00 86 LYS B O 1
ATOM 1419 N N . ALA B 1 85 ? 6.522 30.155 56.057 1.00 14.27 87 ALA B N 1
ATOM 1420 C CA . ALA B 1 85 ? 7.299 30.104 54.787 1.00 15.33 87 ALA B CA 1
ATOM 1421 C C . ALA B 1 85 ? 8.395 31.164 54.759 1.00 16.11 87 ALA B C 1
ATOM 1422 O O . ALA B 1 85 ? 9.448 30.901 54.164 1.00 15.71 87 ALA B O 1
ATOM 1424 N N . LYS B 1 86 ? 8.158 32.316 55.377 1.00 14.99 88 LYS B N 1
ATOM 1425 C CA . LYS B 1 86 ? 9.145 33.390 55.401 1.00 18.20 88 LYS B CA 1
ATOM 1426 C C . LYS B 1 86 ? 10.362 33.004 56.234 1.00 18.73 88 LYS B C 1
ATOM 1427 O O . LYS B 1 86 ? 11.496 33.330 55.882 1.00 18.81 88 LYS B O 1
ATOM 1433 N N . ARG B 1 87 ? 10.120 32.309 57.340 1.00 17.83 89 ARG B N 1
ATOM 1434 C CA . ARG B 1 87 ? 11.196 31.880 58.226 1.00 19.52 89 ARG B CA 1
ATOM 1435 C C . ARG B 1 87 ? 11.836 30.587 57.732 1.00 20.04 89 ARG B C 1
ATOM 1436 O O . ARG B 1 87 ? 12.999 30.308 58.024 1.00 20.70 89 ARG B O 1
ATOM 1444 N N . ASP B 1 88 ? 11.070 29.801 56.983 1.00 19.08 90 ASP B N 1
ATOM 1445 C CA . ASP B 1 88 ? 11.561 28.536 56.450 1.00 19.66 90 ASP B CA 1
ATOM 1446 C C . ASP B 1 88 ? 11.886 28.651 54.964 1.00 18.96 90 ASP B C 1
ATOM 1447 O O . ASP B 1 88 ? 11.708 27.699 54.205 1.00 18.98 90 ASP B O 1
ATOM 1452 N N . GLU B 1 89 ? 12.364 29.822 54.557 1.00 16.80 91 GLU B N 1
ATOM 1453 C CA . GLU B 1 89 ? 12.725 30.068 53.128 1.00 16.94 91 GLU B CA 1
ATOM 1454 C C . GLU B 1 89 ? 14.005 29.324 52.735 1.00 16.73 91 GLU B C 1
ATOM 1455 O O . GLU B 1 89 ? 15.028 29.372 53.485 1.00 17.15 91 GLU B O 1
ATOM 1461 N N . PRO B 1 90 ? 13.979 28.620 51.586 1.00 14.91 92 PRO B N 1
ATOM 1462 C CA . PRO B 1 90 ? 15.271 27.971 51.189 1.00 16.03 92 PRO B CA 1
ATOM 1463 C C . PRO B 1 90 ? 16.400 28.935 51.001 1.00 15.37 92 PRO B C 1
ATOM 1464 O O . PRO B 1 90 ? 16.168 30.136 50.758 1.00 17.71 92 PRO B O 1
ATOM 1468 N N . LYS B 1 91 ? 17.660 28.446 51.092 1.00 19.67 93 LYS B N 1
ATOM 1469 C CA . LYS B 1 91 ? 18.851 29.224 50.757 1.00 24.39 93 LYS B CA 1
ATOM 1470 C C . LYS B 1 91 ? 19.029 29.056 49.258 1.00 25.66 93 LYS B C 1
ATOM 1471 O O . LYS B 1 91 ? 19.413 27.983 48.787 1.00 25.89 93 LYS B O 1
ATOM 1477 N N . TRP B 1 92 ? 18.716 30.108 48.526 1.00 26.06 94 TRP B N 1
ATOM 1478 C CA . TRP B 1 92 ? 18.601 29.991 47.063 1.00 27.02 94 TRP B CA 1
ATOM 1479 C C . TRP B 1 92 ? 19.954 29.705 46.434 1.00 29.58 94 TRP B C 1
ATOM 1480 O O . TRP B 1 92 ? 20.924 30.296 46.863 1.00 30.68 94 TRP B O 1
ATOM 1491 N N . GLY B 1 93 ? 19.998 28.766 45.479 1.00 29.92 95 GLY B N 1
ATOM 1492 C CA . GLY B 1 93 ? 21.238 28.498 44.730 1.00 34.15 95 GLY B CA 1
ATOM 1493 C C . GLY B 1 93 ? 22.090 27.354 45.260 1.00 37.29 95 GLY B C 1
ATOM 1494 O O . GLY B 1 93 ? 22.990 26.906 44.534 1.00 39.74 95 GLY B O 1
ATOM 1495 N N . SER B 1 94 ? 21.892 26.949 46.534 1.00 37.13 96 SER B N 1
ATOM 1496 C CA . SER B 1 94 ? 22.302 25.608 47.040 1.00 37.41 96 SER B CA 1
ATOM 1497 C C . SER B 1 94 ? 21.124 24.670 47.449 1.00 36.26 96 SER B C 1
ATOM 1498 O O . SER B 1 94 ? 21.287 23.440 47.524 1.00 36.98 96 SER B O 1
ATOM 1501 N N . ASP B 1 95 ? 19.949 25.234 47.737 1.00 33.88 97 ASP B N 1
ATOM 1502 C CA . ASP B 1 95 ? 18.773 24.396 48.060 1.00 31.33 97 ASP B CA 1
ATOM 1503 C C . ASP B 1 95 ? 17.948 24.119 46.790 1.00 30.42 97 ASP B C 1
ATOM 1504 O O . ASP B 1 95 ? 16.959 23.379 46.849 1.00 29.80 97 ASP B O 1
ATOM 1509 N N . ASN B 1 96 ? 18.314 24.719 45.644 1.00 28.80 98 ASN B N 1
ATOM 1510 C CA . ASN B 1 96 ? 17.569 24.424 44.418 1.00 27.70 98 ASN B CA 1
ATOM 1511 C C . ASN B 1 96 ? 17.792 22.936 44.055 1.00 28.64 98 ASN B C 1
ATOM 1512 O O . ASN B 1 96 ? 18.843 22.311 44.460 1.00 29.62 98 ASN B O 1
ATOM 1517 N N . ALA B 1 97 ? 16.821 22.356 43.340 1.00 28.43 99 ALA B N 1
ATOM 1518 C CA . ALA B 1 97 ? 16.941 20.960 42.854 1.00 30.17 99 ALA B CA 1
ATOM 1519 C C . ALA B 1 97 ? 18.286 20.753 42.163 1.00 32.70 99 ALA B C 1
ATOM 1520 O O . ALA B 1 97 ? 18.778 21.650 41.443 1.00 30.96 99 ALA B O 1
ATOM 1522 N N . ARG B 1 98 ? 18.877 19.574 42.400 1.00 33.44 100 ARG B N 1
ATOM 1523 C CA . ARG B 1 98 ? 20.100 19.162 41.747 1.00 36.81 100 ARG B CA 1
ATOM 1524 C C . ARG B 1 98 ? 19.584 18.472 40.493 1.00 37.32 100 ARG B C 1
ATOM 1525 O O . ARG B 1 98 ? 18.965 17.395 40.554 1.00 37.05 100 ARG B O 1
ATOM 1533 N N . VAL B 1 99 ? 19.738 19.150 39.361 1.00 38.65 101 VAL B N 1
ATOM 1534 C CA . VAL B 1 99 ? 19.005 18.702 38.174 1.00 39.96 101 VAL B CA 1
ATOM 1535 C C . VAL B 1 99 ? 19.675 17.456 37.539 1.00 42.23 101 VAL B C 1
ATOM 1536 O O . VAL B 1 99 ? 19.133 16.891 36.568 1.00 43.75 101 VAL B O 1
ATOM 1540 N N . SER B 1 100 ? 20.822 17.044 38.105 1.00 43.98 102 SER B N 1
ATOM 1541 C CA . SER B 1 100 ? 21.539 15.812 37.706 1.00 46.27 102 SER B CA 1
ATOM 1542 C C . SER B 1 100 ? 21.008 14.560 38.423 1.00 46.07 102 SER B C 1
ATOM 1543 O O . SER B 1 100 ? 21.348 13.426 38.061 1.00 47.12 102 SER B O 1
ATOM 1546 N N . ASN B 1 101 ? 20.218 14.784 39.474 1.00 43.78 103 ASN B N 1
ATOM 1547 C CA . ASN B 1 101 ? 19.525 13.716 40.198 1.00 43.29 103 ASN B CA 1
ATOM 1548 C C . ASN B 1 101 ? 18.062 13.605 39.731 1.00 41.88 103 ASN B C 1
ATOM 1549 O O . ASN B 1 101 ? 17.464 14.607 39.277 1.00 39.63 103 ASN B O 1
ATOM 1554 N N . PRO B 1 102 ? 17.476 12.385 39.825 1.00 40.61 104 PRO B N 1
ATOM 1555 C CA . PRO B 1 102 ? 16.047 12.274 39.498 1.00 38.52 104 PRO B CA 1
ATOM 1556 C C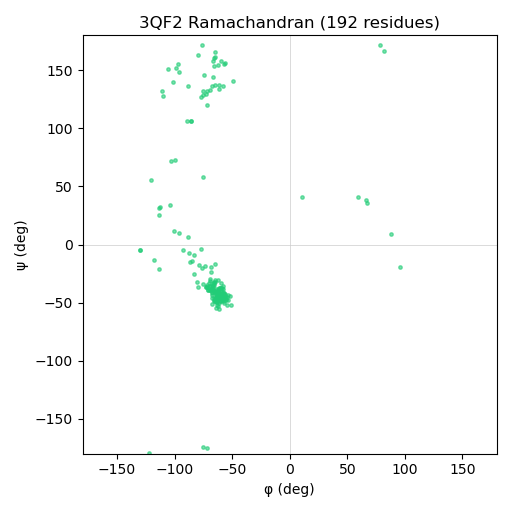 . PRO B 1 102 ? 15.236 13.233 40.399 1.00 34.57 104 PRO B C 1
ATOM 1557 O O . PRO B 1 102 ? 15.684 13.608 41.482 1.00 34.32 104 PRO B O 1
ATOM 1561 N N . THR B 1 103 ? 14.072 13.641 39.944 1.00 32.19 105 THR B N 1
ATOM 1562 C CA . THR B 1 103 ? 13.263 14.553 40.698 1.00 30.13 105 THR B CA 1
ATOM 1563 C C . THR B 1 103 ? 12.850 13.946 42.057 1.00 27.46 105 THR B C 1
ATOM 1564 O O . THR B 1 103 ? 12.505 12.741 42.151 1.00 28.46 105 THR B O 1
ATOM 1568 N N . VAL B 1 104 ? 12.926 14.773 43.093 1.00 23.50 106 VAL B N 1
ATOM 1569 C CA . VAL B 1 104 ? 12.567 14.335 44.468 1.00 21.23 106 VAL B CA 1
ATOM 1570 C C . VAL B 1 104 ? 11.052 14.162 44.592 1.00 18.86 106 VAL B C 1
ATOM 1571 O O . VAL B 1 104 ? 10.285 15.052 44.371 1.00 17.65 106 VAL B O 1
ATOM 1575 N N . ILE B 1 105 ? 10.619 12.952 44.924 1.00 18.40 107 ILE B N 1
ATOM 1576 C CA . ILE B 1 105 ? 9.203 12.711 45.084 1.00 16.45 107 ILE B CA 1
ATOM 1577 C C . ILE B 1 105 ? 8.780 12.999 46.515 1.00 15.45 107 ILE B C 1
ATOM 1578 O O . ILE B 1 105 ? 9.452 12.573 47.469 1.00 14.87 107 ILE B O 1
ATOM 1583 N N . CYS B 1 106 ? 7.703 13.650 46.616 1.00 14.82 108 CYS B N 1
ATOM 1584 C CA . CYS B 1 106 ? 7.178 14.076 47.918 1.00 18.25 108 CYS B CA 1
ATOM 1585 C C . CYS B 1 106 ? 6.465 12.959 48.662 1.00 16.37 108 CYS B C 1
ATOM 1586 O O . CYS B 1 106 ? 5.992 11.972 48.094 1.00 19.08 108 CYS B O 1
ATOM 1589 N N . GLN B 1 107 ? 6.268 13.173 50.022 1.00 18.32 109 GLN B N 1
ATOM 1590 C CA . GLN B 1 107 ? 5.414 12.200 50.753 1.00 18.81 109 GLN B CA 1
ATOM 1591 C C . GLN B 1 107 ? 3.968 12.308 50.199 1.00 20.16 109 GLN B C 1
ATOM 1592 O O . GLN B 1 107 ? 3.587 13.343 49.669 1.00 18.84 109 GLN B O 1
ATOM 1598 N N . GLU B 1 108 ? 3.138 11.297 50.423 1.00 21.67 110 GLU B N 1
ATOM 1599 C CA . GLU B 1 108 ? 1.763 11.281 49.868 1.00 24.95 110 GLU B CA 1
ATOM 1600 C C . GLU B 1 108 ? 0.872 12.456 50.217 1.00 25.35 110 GLU B C 1
ATOM 1601 O O . GLU B 1 108 ? 0.809 12.892 51.356 1.00 26.90 110 GLU B O 1
#

Organism: Homo sapiens (NCBI:txid9606)

Nearest PDB structures (foldseek):
  3qf2-assembly1_A  TM=1.011E+00  e=6.322E-14  Homo sapiens
  3qf2-assembly2_B  TM=1.003E+00  e=2.061E-13  Homo sapiens
  7pzc-assembly1_H  TM=9.861E-01  e=8.792E-13  Homo sapiens
  8ert-assembly1_E  TM=9.877E-01  e=3.750E-12  Homo sapiens
  8ert-assembly1_U  TM=9.851E-01  e=5.764E-12  Homo sapiens

B-factor: mean 20.67, std 10.37, range [2.58, 62.42]

Solvent-accessible surface area: 11347 Å² total; per-residue (Å²): 113,12,95,42,85,0,3,151,7,0,87,73,14,121,129,82,17,39,135,82,0,12,62,36,0,14,68,8,40,109,166,92,67,15,95,62,5,34,45,20,101,0,18,131,14,87,56,57,79,0,0,58,19,0,37,110,62,23,32,87,98,90,0,1,53,0,0,21,91,0,0,27,50,14,115,42,128,84,5,43,89,103,0,100,208,33,74,27,199,115,57,4,35,10,69,0,1,131,10,0,71,74,13,119,132,82,16,39,135,100,0,12,71,41,0,13,64,12,27,131,97,123,63,11,92,65,4,44,45,23,106,0,16,138,13,90,53,35,77,0,0,59,13,2,36,114,67,21,33,23,98,76,0,4,34,2,0,20,98,0,0,18,50,18,112,41,131,85,4,56,101,101,1,96,206,50,89,7,158,62,65,71,55,54,66,153,144,112,91,124,106,85,145,24,167,217

GO terms:
  GO:0060090 molecular adaptor activity (F, IDA)
  GO:0032588 trans-Golgi network membrane (C, IDA)
  GO:0005737 cytoplasm (C, IDA)
  GO:0005829 cytosol (C, IDA)
  GO:0030674 protein-macromolecule adaptor activity (F, IDA)
  GO:0072559 NLRP3 inflammasome complex (C, IDA)
  GO:0051604 protein maturation (P, IDA)
  GO:0140608 cysteine-type endopeptidase activator activity (F, IDA)
  GO:0140693 molecular condensate scaffold activity (F, IDA)
  GO:1901223 negative regulation of non-canonical NF-kappaB signal transduction (P, IDA)
  GO:0032731 positive regulation of interleukin-1 beta production (P, IDA)
  GO:0005737 cytoplasm (C, TAS)
  GO:0009595 detection of biotic stimulus (P, TAS)
  GO:0042834 peptidoglycan binding (F, TAS)
  GO:0006952 defense response (P, TAS)
  GO:0005515 protein binding (F, IPI)
  GO:0070273 phosphatidylinositol-4-phosphate binding (F, IDA)
  GO:0005524 ATP binding (F, IDA)
  GO:0000139 Golgi membrane (C, IDA)
  GO:0005739 mitochondrion (C, IDA)

Secondary structure (DSSP, 8-state):
-HHHHHHHHHHT--HHHHHHHHHHHHT--SSSS--PPPHHHHHH--HHHHHHHHHHHH-HHHHHHHHHHHHHHTT-HHHHHHHHHT----/-HHHHHHHHHHT--HHHHHHHHHHHHT--S-TT--PPPHHHHHH--HHHHHHHHHHHH-HHHHHHHHHHHHHHTT-HHHHHHHHHT---TTTSS--TTSPPPPPP-

Foldseek 3Di:
DLLVVQLVLLVVADPVLLVQLLVCQQVPDDPDQADRAPNPQSVVDDSSSNSVRLCVRGNRQVSLVSSLVSCVVSPVVVSNVVSVVVPDPD/DLLQVQLVLLVVADPVLLVQLLVCLQVPDDDPPQDRAPNPQSVVDDSSSNSVRLCVRGNRQVSLVSSLVSCVVSPVVVSNVVSVVVPDPPPVPGDPVVDPDDDYDD

InterPro domains:
  IPR001611 Leucine-rich repeat [PF13516] (740-762)
  IPR001611 Leucine-rich repeat [PF13516] (796-819)
  IPR001611 Leucine-rich repeat [PF13516] (854-873)
  IPR001611 Leucine-rich repeat [PF13516] (910-933)
  IPR001611 Leucine-rich repeat [PF13516] (968-990)
  IPR004020 DAPIN domain [PF02758] (10-85)
  IPR004020 DAPIN domain [PS50824] (1-93)
  IPR004020 DAPIN domain [SM01289] (6-89)
  IPR007111 NACHT nucleoside triphosphatase [PF05729] (220-389)
  IPR007111 NACHT nucleoside triphosphatase [PS50837] (220-536)
  IPR011029 Death-like domain superfamily [G3DSA:1.10.533.10] (3-94)
  IPR011029 Death-like domain superfamily [SSF47986] (3-90)
  IPR027417 P-loop containing nucleoside triphosphate hydrolase [G3DSA:3.40.50.300] (127-368)
  IPR027417 P-loop containing nucleoside triphosphate hydrolase [SSF52540] (215-387)
  IPR029495 NACHT-associated domain [PF14484] (140-210)
  IPR029495 NACHT-associated domain [SM01288] (139-210)
  IPR032675 Leucine-rich repeat domain superfamily [G3DSA:3.80.10.10] (691-1031)
  IPR041075 NOD1/2, winged helix domain [PF17779] (466-520)
  IPR041267 NACHT, LRR and PYD domains-containing protein, helical domain HD2 [PF17776] (522-644)
  IPR050637 NLRP family, innate immunity and inflammation regulators [PTHR45690] (2-1030)

Sequence (196 aa):
STRCKLARYLEDLEDVDLKKFKMHLEDYPPQKGCIPLPRGQTEKADHVDLATLMIDFNGEEKAWAMAVWIFAAINRRDLYEKAKRDEPKWSTRCKLARYLEDLEDVDLKKFKMHLEDYPPQKGCIPLPRGQTEKADHVDLATLMIDFNGEEKAWAMAVWIFAAINRRDLYEKAKRDEPKWGSDNARVSNPTVICQE